Protein AF-A0A920K4Z0-F1 (afdb_monomer_lite)

Structure (mmCIF, N/CA/C/O backbone):
data_AF-A0A920K4Z0-F1
#
_entry.id   AF-A0A920K4Z0-F1
#
loop_
_atom_site.group_PDB
_atom_site.id
_atom_site.type_symbol
_atom_site.label_atom_id
_atom_site.label_alt_id
_atom_site.label_comp_id
_atom_site.label_asym_id
_atom_site.label_entity_id
_atom_site.label_seq_id
_atom_site.pdbx_PDB_ins_code
_atom_site.Cartn_x
_atom_site.Cartn_y
_atom_site.Cartn_z
_atom_site.occupancy
_atom_site.B_iso_or_equiv
_atom_site.auth_seq_id
_atom_site.auth_comp_id
_atom_site.auth_asym_id
_atom_site.auth_atom_id
_atom_site.pdbx_PDB_model_num
ATOM 1 N N . MET A 1 1 ? -6.951 -2.218 -15.141 1.00 81.75 1 MET A N 1
ATOM 2 C CA . MET A 1 1 ? -7.066 -1.348 -13.948 1.00 81.75 1 MET A CA 1
ATOM 3 C C . MET A 1 1 ? -5.898 -1.663 -13.028 1.00 81.75 1 MET A C 1
ATOM 5 O O . MET A 1 1 ? -5.692 -2.838 -12.754 1.00 81.75 1 MET A O 1
ATOM 9 N N . MET A 1 2 ? -5.101 -0.664 -12.639 1.00 89.81 2 MET A N 1
ATOM 10 C CA . MET A 1 2 ? -3.817 -0.888 -11.952 1.00 89.81 2 MET A CA 1
ATOM 11 C C . MET A 1 2 ? -3.916 -0.838 -10.416 1.00 89.81 2 MET A C 1
ATOM 13 O O . MET A 1 2 ? -3.265 -1.629 -9.743 1.00 89.81 2 MET A O 1
ATOM 17 N N . ALA A 1 3 ? -4.773 0.031 -9.874 1.00 93.94 3 ALA A N 1
ATOM 18 C CA . ALA A 1 3 ? -5.117 0.095 -8.454 1.00 93.94 3 ALA A CA 1
ATOM 19 C C . ALA A 1 3 ? -6.620 0.361 -8.302 1.00 93.94 3 ALA A C 1
ATOM 21 O O . ALA A 1 3 ? -7.213 1.059 -9.133 1.00 93.94 3 ALA A O 1
ATOM 22 N N . ARG A 1 4 ? -7.246 -0.199 -7.265 1.00 93.75 4 ARG A N 1
ATOM 23 C CA . ARG A 1 4 ? -8.675 -0.020 -6.968 1.00 93.75 4 ARG A CA 1
ATOM 24 C C . ARG A 1 4 ? -8.957 -0.104 -5.473 1.00 93.75 4 ARG A C 1
ATOM 26 O O . ARG A 1 4 ? -8.073 -0.462 -4.704 1.00 93.75 4 ARG A O 1
ATOM 33 N N . ASN A 1 5 ? -10.180 0.232 -5.076 1.00 91.69 5 ASN A N 1
ATOM 34 C CA . ASN A 1 5 ? -10.644 0.055 -3.705 1.00 91.69 5 ASN A CA 1
ATOM 35 C C . ASN A 1 5 ? -11.691 -1.062 -3.682 1.00 91.69 5 ASN A C 1
ATOM 37 O O . ASN A 1 5 ? -12.733 -0.923 -4.319 1.00 91.69 5 ASN A O 1
ATOM 41 N N . ASP A 1 6 ? -11.406 -2.137 -2.957 1.00 90.00 6 ASP A N 1
ATOM 42 C CA . ASP A 1 6 ? -12.303 -3.273 -2.759 1.00 90.00 6 ASP A CA 1
ATOM 43 C C . ASP A 1 6 ? -13.004 -3.140 -1.396 1.00 90.00 6 ASP A C 1
ATOM 45 O O . ASP A 1 6 ? -12.465 -2.549 -0.457 1.00 90.00 6 ASP A O 1
ATOM 49 N N . ALA A 1 7 ? -14.231 -3.648 -1.276 1.00 88.50 7 ALA A N 1
ATOM 50 C CA . ALA A 1 7 ? -14.911 -3.709 0.013 1.00 88.50 7 ALA A CA 1
ATOM 51 C C . ALA A 1 7 ? -14.328 -4.859 0.844 1.00 88.50 7 ALA A C 1
ATOM 53 O O . ALA A 1 7 ? -14.230 -5.985 0.364 1.00 88.50 7 ALA A O 1
ATOM 54 N N . GLY A 1 8 ? -13.973 -4.587 2.094 1.00 89.88 8 GLY A N 1
ATOM 55 C CA . GLY A 1 8 ? -13.562 -5.610 3.048 1.00 89.88 8 GLY A CA 1
ATOM 56 C C . GLY A 1 8 ? -14.014 -5.265 4.458 1.00 89.88 8 GLY A C 1
ATOM 57 O O . GLY A 1 8 ? -14.589 -4.206 4.700 1.00 89.88 8 GLY A O 1
ATOM 58 N N . PHE A 1 9 ? -13.771 -6.164 5.402 1.00 92.31 9 PHE A N 1
ATOM 59 C CA . PHE A 1 9 ? -14.259 -6.015 6.769 1.00 92.31 9 PHE A CA 1
ATOM 60 C C . PHE A 1 9 ? -13.126 -5.711 7.743 1.00 92.31 9 PHE A C 1
ATOM 62 O O . PHE A 1 9 ? -12.050 -6.305 7.674 1.00 92.31 9 PHE A O 1
ATOM 69 N N . TYR A 1 10 ? -13.386 -4.798 8.676 1.00 92.12 10 TYR A N 1
ATOM 70 C CA . TYR A 1 10 ? -12.507 -4.497 9.802 1.00 92.12 10 TYR A CA 1
ATOM 71 C C . TYR A 1 10 ? -13.231 -4.774 11.112 1.00 92.12 10 TYR A C 1
ATOM 73 O O . TYR A 1 10 ? -14.426 -4.513 11.253 1.00 92.12 10 TYR A O 1
ATOM 81 N N . LEU A 1 11 ? -12.473 -5.261 12.090 1.00 93.62 11 LEU A N 1
ATOM 82 C CA . LEU A 1 11 ? -12.890 -5.306 13.480 1.00 93.62 11 LEU A CA 1
ATOM 83 C C . LEU A 1 11 ? -12.669 -3.927 14.094 1.00 93.62 11 LEU A C 1
ATOM 85 O O . LEU A 1 11 ? -11.532 -3.447 14.169 1.00 93.62 11 LEU A O 1
ATOM 89 N N . GLU A 1 12 ? -13.741 -3.313 14.569 1.00 92.38 12 GLU A N 1
ATOM 90 C CA . GLU A 1 12 ? -13.726 -2.006 15.207 1.00 92.38 12 GLU A CA 1
ATOM 91 C C . GLU A 1 12 ? -14.120 -2.091 16.675 1.00 92.38 12 GLU A C 1
ATOM 93 O O . GLU A 1 12 ? -14.948 -2.908 17.081 1.00 92.38 12 GLU A O 1
ATOM 98 N N . LEU A 1 13 ? -13.520 -1.210 17.474 1.00 91.69 13 LEU A N 1
ATOM 99 C CA . LEU A 1 13 ? -13.894 -1.007 18.865 1.00 91.69 13 LEU A CA 1
ATOM 100 C C . LEU A 1 13 ? -14.344 0.430 19.070 1.00 91.69 13 LEU A C 1
ATOM 102 O O . LEU A 1 13 ? -13.631 1.360 18.695 1.00 91.69 13 LEU A O 1
ATOM 106 N N . GLN A 1 14 ? -15.475 0.605 19.740 1.00 89.75 14 GLN A N 1
ATOM 107 C CA . GLN A 1 14 ? -15.962 1.888 20.220 1.00 89.75 14 GLN A CA 1
ATOM 108 C C . GLN A 1 14 ? -15.534 2.069 21.685 1.00 89.75 14 GLN A C 1
ATOM 110 O O . GLN A 1 14 ? -16.137 1.465 22.580 1.00 89.75 14 GLN A O 1
ATOM 115 N N . PRO A 1 15 ? -14.506 2.894 21.975 1.00 85.31 15 PRO A N 1
ATOM 116 C CA . PRO A 1 15 ? -13.923 2.964 23.313 1.00 85.31 15 PRO A CA 1
ATOM 117 C C . PRO A 1 15 ? -14.897 3.372 24.422 1.00 85.31 15 PRO A C 1
ATOM 119 O O . PRO A 1 15 ? -14.699 2.992 25.570 1.00 85.31 15 PRO A O 1
ATOM 122 N N . SER A 1 16 ? -15.939 4.134 24.086 1.00 82.38 16 SER A N 1
ATOM 123 C CA . SER A 1 16 ? -16.956 4.602 25.032 1.00 82.38 16 SER A CA 1
ATOM 124 C C . SER A 1 16 ? -17.952 3.523 25.468 1.00 82.38 16 SER A C 1
ATOM 126 O O . SER A 1 16 ? -18.610 3.705 26.487 1.00 82.38 16 SER A O 1
ATOM 128 N N . LYS A 1 17 ? -18.079 2.415 24.722 1.00 85.69 17 LYS A N 1
ATOM 129 C CA . LYS A 1 17 ? -19.057 1.344 24.994 1.00 85.69 17 LYS A CA 1
ATOM 130 C C . LYS A 1 17 ? -18.443 0.054 25.543 1.00 85.69 17 LYS A C 1
ATOM 132 O O . LYS A 1 17 ? -19.179 -0.810 26.004 1.00 85.69 17 LYS A O 1
ATOM 137 N N . ILE A 1 18 ? -17.122 -0.102 25.478 1.00 88.44 18 ILE A N 1
ATOM 138 C CA . ILE A 1 18 ? -16.451 -1.334 25.907 1.00 88.44 18 ILE A CA 1
ATOM 139 C C . ILE A 1 18 ? -16.357 -1.440 27.438 1.00 88.44 18 ILE A C 1
ATOM 141 O O . ILE A 1 18 ? -15.843 -0.551 28.114 1.00 88.44 18 ILE A O 1
ATOM 145 N N . GLU A 1 19 ? -16.752 -2.589 27.988 1.00 83.62 19 GLU A N 1
ATOM 146 C CA . GLU A 1 19 ? -16.632 -2.929 29.417 1.00 83.62 19 GLU A CA 1
ATOM 147 C C . GLU A 1 19 ? -15.199 -3.359 29.795 1.00 83.62 19 GLU A C 1
ATOM 149 O O . GLU A 1 19 ? -14.935 -4.475 30.256 1.00 83.62 19 GLU A O 1
ATOM 154 N N . GLY A 1 20 ? -14.239 -2.464 29.558 1.00 88.38 20 GLY A N 1
ATOM 155 C CA . GLY A 1 20 ? -12.829 -2.660 29.882 1.00 88.38 20 GLY A CA 1
ATOM 156 C C . GLY A 1 20 ? -12.003 -3.244 28.734 1.00 88.38 20 GLY A C 1
ATOM 157 O O . GLY A 1 20 ? -12.098 -4.418 28.378 1.00 88.38 20 GLY A O 1
ATOM 158 N N . PHE A 1 21 ? -11.082 -2.428 28.217 1.00 90.00 21 PHE A N 1
ATOM 159 C CA . PHE A 1 21 ? -10.267 -2.740 27.038 1.00 90.00 21 PHE A CA 1
ATOM 160 C C . PHE A 1 21 ? -9.528 -4.084 27.114 1.00 90.00 21 PHE A C 1
ATOM 162 O O . PHE A 1 21 ? -9.592 -4.879 26.182 1.00 90.00 21 PHE A O 1
ATOM 169 N N . GLN A 1 22 ? -8.850 -4.377 28.227 1.00 91.69 22 GLN A N 1
ATOM 170 C CA . GLN A 1 22 ? -8.057 -5.609 28.345 1.00 91.69 22 GLN A CA 1
ATOM 171 C C . GLN A 1 22 ? -8.925 -6.872 28.352 1.00 91.69 22 GLN A C 1
ATOM 173 O O . GLN A 1 22 ? -8.550 -7.881 27.755 1.00 91.69 22 GLN A O 1
ATOM 178 N N . LYS A 1 23 ? -10.101 -6.808 28.988 1.00 92.38 23 LYS A N 1
ATOM 179 C CA . LYS A 1 23 ? -11.059 -7.916 29.034 1.00 92.38 23 LYS A CA 1
ATOM 180 C C . LYS A 1 23 ? -11.612 -8.196 27.637 1.00 92.38 23 LYS A C 1
ATOM 182 O O . LYS A 1 23 ? -11.618 -9.350 27.212 1.00 92.38 23 LYS A O 1
ATOM 187 N N . THR A 1 24 ? -11.991 -7.148 26.905 1.00 93.06 24 THR A N 1
ATOM 188 C CA . THR A 1 24 ? -12.466 -7.257 25.519 1.00 93.06 24 THR A CA 1
ATOM 189 C C . THR A 1 24 ? -11.395 -7.843 24.601 1.00 93.06 24 THR A C 1
ATOM 191 O O . THR A 1 24 ? -11.667 -8.808 23.894 1.00 93.06 24 THR A O 1
ATOM 194 N N . ILE A 1 25 ? -10.153 -7.347 24.661 1.00 93.94 25 ILE A N 1
ATOM 195 C CA . ILE A 1 25 ? -9.047 -7.880 23.847 1.00 93.94 25 ILE A CA 1
ATOM 196 C C . ILE A 1 25 ? -8.762 -9.352 24.165 1.00 93.94 25 ILE A C 1
ATOM 198 O O . ILE A 1 25 ? -8.516 -10.127 23.242 1.00 93.94 25 ILE A O 1
ATOM 202 N N . LYS A 1 26 ? -8.811 -9.760 25.441 1.00 93.25 26 LYS A N 1
ATOM 203 C CA . LYS A 1 26 ? -8.623 -11.167 25.826 1.00 93.25 26 LYS A CA 1
ATOM 204 C C . LYS A 1 26 ? -9.678 -12.063 25.173 1.00 93.25 26 LYS A C 1
ATOM 206 O O . LYS A 1 26 ? -9.304 -13.035 24.532 1.00 93.25 26 LYS A O 1
ATOM 211 N N . LYS A 1 27 ? -10.958 -11.687 25.264 1.00 92.44 27 LYS A N 1
ATOM 212 C CA 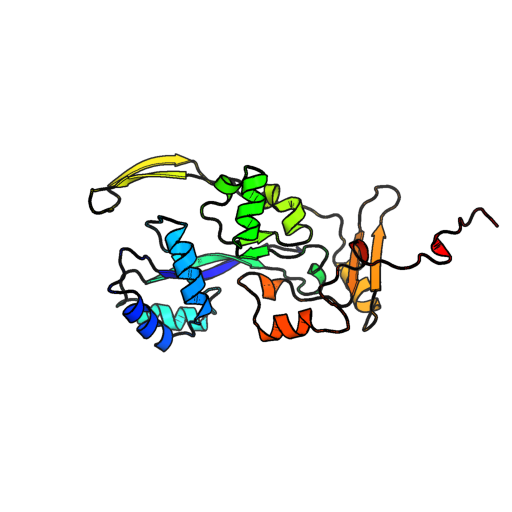. LYS A 1 27 ? -12.056 -12.435 24.631 1.00 92.44 27 LYS A CA 1
ATOM 213 C C . LYS A 1 27 ? -11.921 -12.486 23.108 1.00 92.44 27 LYS A C 1
ATOM 215 O O . LYS A 1 27 ? -12.155 -13.524 22.507 1.00 92.44 27 LYS A O 1
ATOM 220 N N . LEU A 1 28 ? -11.513 -11.389 22.470 1.00 93.50 28 LEU A N 1
ATOM 221 C CA . LEU A 1 28 ? -11.352 -11.355 21.013 1.00 93.50 28 LEU A CA 1
ATOM 222 C C . LEU A 1 28 ? -10.194 -12.233 20.520 1.00 93.50 28 LEU A C 1
ATOM 224 O O . LEU A 1 28 ? -10.313 -12.857 19.468 1.00 93.50 28 LEU A O 1
ATOM 228 N N . ARG A 1 29 ? -9.115 -12.345 21.307 1.00 94.56 29 ARG A N 1
ATOM 229 C CA . ARG A 1 29 ? -7.989 -13.250 21.022 1.00 94.56 29 ARG A CA 1
ATOM 230 C C . ARG A 1 29 ? -8.359 -14.734 21.040 1.00 94.56 29 ARG A C 1
ATOM 232 O O . ARG A 1 29 ? -7.636 -15.534 20.462 1.00 94.56 29 ARG A O 1
ATOM 239 N N . GLU A 1 30 ? -9.465 -15.105 21.681 1.00 92.25 30 GLU A N 1
ATOM 240 C CA . GLU A 1 30 ? -9.993 -16.478 21.658 1.00 92.25 30 GLU A CA 1
ATOM 241 C C . GLU A 1 30 ? -10.726 -16.804 20.343 1.00 92.25 30 GLU A C 1
ATOM 243 O O . GLU A 1 30 ? -11.115 -17.951 20.116 1.00 92.25 30 GLU A O 1
ATOM 248 N N . VAL A 1 31 ? -10.974 -15.798 19.494 1.00 90.94 31 VAL A N 1
ATOM 249 C CA . VAL A 1 31 ? -11.739 -15.924 18.242 1.00 90.94 31 VAL A CA 1
ATOM 250 C C . VAL A 1 31 ? -10.838 -15.773 17.025 1.00 90.94 31 VAL A C 1
ATOM 252 O O . VAL A 1 31 ? -10.901 -16.581 16.097 1.00 90.94 31 VAL A O 1
ATOM 255 N N . ILE A 1 32 ? -10.019 -14.724 17.038 1.00 92.94 32 ILE A N 1
ATOM 256 C CA . ILE A 1 32 ? -9.111 -14.363 15.956 1.00 92.94 32 ILE A CA 1
ATOM 257 C C . ILE A 1 32 ? -7.753 -13.976 16.530 1.00 92.94 32 ILE A C 1
ATOM 259 O O . ILE A 1 32 ? -7.635 -13.582 17.693 1.00 92.94 32 ILE A O 1
ATOM 263 N N . GLU A 1 33 ? -6.719 -14.033 15.703 1.00 91.06 33 GLU A N 1
ATOM 264 C CA . GLU A 1 33 ? -5.419 -13.526 16.108 1.00 91.06 33 GLU A CA 1
ATOM 265 C C . GLU A 1 33 ? -5.485 -12.003 16.297 1.00 91.06 33 GLU A C 1
ATOM 267 O O . GLU A 1 33 ? -6.007 -11.278 15.458 1.00 91.06 33 GLU A O 1
ATOM 272 N N . ILE A 1 34 ? -4.966 -11.493 17.414 1.00 92.12 34 ILE A N 1
ATOM 273 C CA . ILE A 1 34 ? -4.789 -10.050 17.625 1.00 92.12 34 ILE A CA 1
ATOM 274 C C . ILE A 1 34 ? -3.399 -9.838 18.191 1.00 92.12 34 ILE A C 1
ATOM 276 O O . ILE A 1 34 ? -3.123 -10.126 19.368 1.00 92.12 34 ILE A O 1
ATOM 280 N N . THR A 1 35 ? -2.524 -9.298 17.354 1.00 89.94 35 THR A N 1
ATOM 281 C CA . THR A 1 35 ? -1.115 -9.130 17.680 1.00 89.94 35 THR A CA 1
ATOM 282 C C . THR A 1 35 ? -0.920 -8.013 18.708 1.00 89.94 35 THR A C 1
ATOM 284 O O . THR A 1 35 ? -1.796 -7.183 18.979 1.00 89.94 35 THR A O 1
ATOM 287 N N . LYS A 1 36 ? 0.268 -7.954 19.320 1.00 89.12 36 LYS A N 1
ATOM 288 C CA . LYS A 1 36 ? 0.645 -6.804 20.163 1.00 89.12 36 LYS A CA 1
ATOM 289 C C . LYS A 1 36 ? 0.714 -5.510 19.341 1.00 89.12 36 LYS A C 1
ATOM 291 O O . LYS A 1 36 ? 0.466 -4.438 19.891 1.00 89.12 36 LYS A O 1
ATOM 296 N N . ASN A 1 37 ? 1.044 -5.610 18.052 1.00 84.62 37 ASN A N 1
ATOM 297 C CA . ASN A 1 37 ? 1.144 -4.470 17.150 1.00 84.62 37 ASN A CA 1
ATOM 298 C C . ASN A 1 37 ? -0.235 -3.850 16.881 1.00 84.62 37 ASN A C 1
ATOM 300 O O . ASN A 1 37 ? -0.379 -2.636 16.997 1.00 84.62 37 ASN A O 1
ATOM 304 N N . ASP A 1 38 ? -1.260 -4.673 16.648 1.00 88.06 38 ASP A N 1
ATOM 305 C CA . ASP A 1 38 ? -2.648 -4.220 16.450 1.00 88.06 38 ASP A CA 1
ATOM 306 C C . ASP A 1 38 ? -3.132 -3.373 17.634 1.00 88.06 38 ASP A C 1
ATOM 308 O O . ASP A 1 38 ? -3.598 -2.245 17.476 1.00 88.06 38 ASP A O 1
ATOM 312 N N . VAL A 1 39 ? -2.898 -3.866 18.855 1.00 91.31 39 VAL A N 1
ATOM 313 C CA . VAL A 1 39 ? -3.250 -3.161 20.097 1.00 91.31 39 VAL A CA 1
ATOM 314 C C . VAL A 1 39 ? -2.483 -1.843 20.250 1.00 91.31 39 VAL A C 1
ATOM 316 O O . VAL A 1 39 ? -3.061 -0.838 20.672 1.00 91.31 39 VAL A O 1
ATOM 319 N N . ARG A 1 40 ? -1.181 -1.824 19.931 1.00 87.88 40 ARG A N 1
ATOM 320 C CA . ARG A 1 40 ? -0.365 -0.597 19.980 1.00 87.88 40 ARG A CA 1
ATOM 321 C C . ARG A 1 40 ? -0.883 0.445 18.985 1.00 87.88 40 ARG A C 1
ATOM 323 O O . ARG A 1 40 ? -1.077 1.596 19.375 1.00 87.88 40 ARG A O 1
ATOM 330 N N . LYS A 1 41 ? -1.158 0.034 17.743 1.00 81.25 41 LYS A N 1
ATOM 331 C CA . LYS A 1 41 ? -1.702 0.890 16.677 1.00 81.25 41 LYS A CA 1
ATOM 332 C C . LYS A 1 41 ? -3.065 1.469 17.067 1.00 81.25 41 LYS A C 1
ATOM 334 O O . LYS A 1 41 ? -3.256 2.679 16.967 1.00 81.25 41 LYS A O 1
ATOM 339 N N . PHE A 1 42 ? -3.970 0.639 17.587 1.00 87.94 42 PHE A N 1
ATOM 340 C CA . PHE A 1 42 ? -5.283 1.076 18.066 1.00 87.94 42 PHE A CA 1
ATOM 341 C C . PHE A 1 42 ? -5.176 2.150 19.155 1.00 87.94 42 PHE A C 1
ATOM 343 O O . PHE A 1 42 ? -5.804 3.200 19.056 1.00 87.94 42 PHE A O 1
ATOM 350 N N . LYS A 1 43 ? -4.330 1.933 20.173 1.00 87.12 43 LYS A N 1
ATOM 351 C CA . LYS A 1 43 ? -4.137 2.909 21.258 1.00 87.12 43 LYS A CA 1
ATOM 352 C C . LYS A 1 43 ? -3.575 4.243 20.769 1.00 87.12 43 LYS A C 1
ATOM 354 O O . LYS A 1 43 ? -3.895 5.274 21.355 1.00 87.12 43 LYS A O 1
ATOM 359 N N . ARG A 1 44 ? -2.732 4.238 19.732 1.00 82.25 44 ARG A N 1
ATOM 360 C CA . ARG A 1 44 ? -2.235 5.473 19.110 1.00 82.25 44 ARG A CA 1
ATOM 361 C C . ARG A 1 44 ? -3.377 6.225 18.425 1.00 82.25 44 ARG A C 1
ATOM 363 O O . ARG A 1 44 ? -3.613 7.380 18.761 1.00 82.25 44 ARG A O 1
ATOM 370 N N . LEU A 1 45 ? -4.145 5.537 17.577 1.00 78.81 45 LEU A N 1
ATOM 371 C CA . LEU A 1 45 ? -5.319 6.109 16.904 1.00 78.81 45 LEU A CA 1
ATOM 372 C C . LEU A 1 45 ? -6.341 6.670 17.901 1.00 78.81 45 LEU A C 1
ATOM 374 O O . LEU A 1 45 ? -6.860 7.762 17.700 1.00 78.81 45 LEU A O 1
ATOM 378 N N . GLN A 1 46 ? -6.576 5.969 19.010 1.00 82.38 46 GLN A N 1
ATOM 379 C CA . GLN A 1 46 ? -7.480 6.409 20.074 1.00 82.38 46 GLN A CA 1
ATOM 380 C C . GLN A 1 46 ? -7.058 7.736 20.726 1.00 82.38 46 GLN A C 1
ATOM 382 O O . GLN A 1 46 ? -7.912 8.498 21.172 1.00 82.38 46 GLN A O 1
ATOM 387 N N . LYS A 1 47 ? -5.754 8.028 20.808 1.00 79.00 47 LYS A N 1
ATOM 388 C CA . LYS A 1 47 ? -5.258 9.306 21.346 1.00 79.00 47 LYS A CA 1
ATOM 389 C C . LYS A 1 47 ? -5.410 10.450 20.345 1.00 79.00 47 LYS A C 1
ATOM 391 O O . LYS A 1 47 ? -5.652 11.583 20.753 1.00 79.00 47 LYS A O 1
ATOM 396 N N . GLU A 1 48 ? -5.234 10.158 19.060 1.00 70.12 48 GLU A N 1
ATOM 397 C CA . GLU A 1 48 ? -5.252 11.148 17.977 1.00 70.12 48 GLU A CA 1
ATOM 398 C C . GLU A 1 48 ? -6.673 11.539 17.572 1.00 70.12 48 GLU A C 1
ATOM 400 O O . GLU A 1 48 ? -6.954 12.709 17.305 1.00 70.12 48 GLU A O 1
ATOM 405 N N . VAL A 1 49 ? -7.578 10.562 17.546 1.00 66.81 49 VAL A N 1
ATOM 406 C CA . VAL A 1 49 ? -8.967 10.759 17.156 1.00 66.81 49 VAL A CA 1
ATOM 407 C C . VAL A 1 49 ? -9.828 10.704 18.410 1.00 66.81 49 VAL A C 1
ATOM 409 O O . VAL A 1 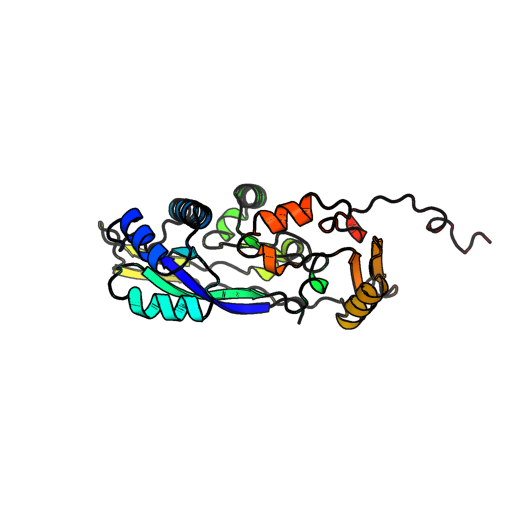49 ? -10.083 9.635 18.963 1.00 66.81 49 VAL A O 1
ATOM 412 N N . ARG A 1 50 ? -10.344 11.863 18.836 1.00 63.53 50 ARG A N 1
ATOM 413 C CA . ARG A 1 50 ? -11.478 11.933 19.773 1.00 63.53 50 ARG A CA 1
ATOM 414 C C . ARG A 1 50 ? -12.759 11.540 19.028 1.00 63.53 50 ARG A C 1
ATOM 416 O O . ARG A 1 50 ? -13.638 12.369 18.826 1.00 63.53 50 ARG A O 1
ATOM 423 N N . SER A 1 51 ? -12.798 10.305 18.528 1.00 60.94 51 SER A N 1
ATOM 424 C CA . SER A 1 51 ? -13.946 9.773 17.803 1.00 60.94 51 SER A CA 1
ATOM 425 C C . SER A 1 51 ? -14.955 9.212 18.786 1.00 60.94 51 SER A C 1
ATOM 427 O O . SER A 1 51 ? -14.591 8.448 19.683 1.00 60.94 51 SER A O 1
ATOM 429 N N . TYR A 1 52 ? -16.223 9.551 18.579 1.00 61.41 52 TYR A N 1
ATOM 430 C CA . TYR A 1 52 ? -17.329 8.808 19.172 1.00 61.41 52 TYR A CA 1
ATOM 431 C C . TYR A 1 52 ? -17.620 7.521 18.394 1.00 61.41 52 TYR A C 1
ATOM 433 O O . TYR A 1 52 ? -18.237 6.621 18.956 1.00 61.41 52 TYR A O 1
ATOM 441 N N . ASP A 1 53 ? -17.145 7.409 17.152 1.00 66.25 53 ASP A N 1
ATOM 442 C CA . ASP A 1 53 ? -17.314 6.228 16.307 1.00 66.25 53 ASP A CA 1
ATOM 443 C C . ASP A 1 53 ? -16.274 5.137 16.582 1.00 66.25 53 ASP A C 1
ATOM 445 O O . ASP A 1 53 ? -15.236 5.365 17.211 1.00 66.25 53 ASP A O 1
ATOM 449 N N . GLY A 1 54 ? -16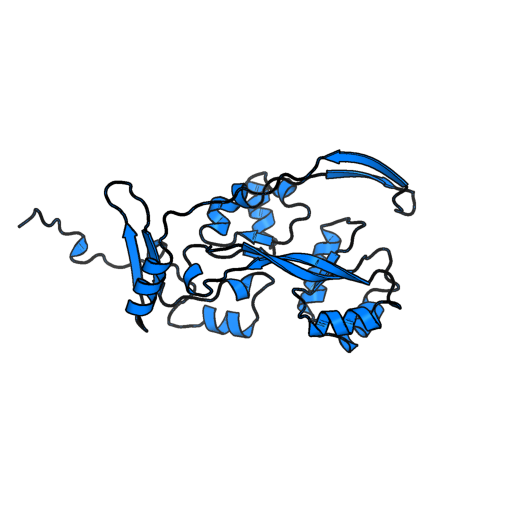.572 3.933 16.087 1.00 80.06 54 GLY A N 1
ATOM 450 C CA . GLY A 1 54 ? -15.667 2.790 16.113 1.00 80.06 54 GLY A CA 1
ATOM 451 C C . GLY A 1 54 ? -14.304 3.117 15.499 1.00 80.06 54 GLY A C 1
ATOM 452 O O . GLY A 1 54 ? -14.190 3.761 14.453 1.00 80.06 54 GLY A O 1
ATOM 453 N N . LEU A 1 55 ? -13.245 2.689 16.183 1.00 86.56 55 LEU A N 1
ATOM 454 C CA . LEU A 1 55 ? -11.876 2.770 15.692 1.00 86.56 55 LEU A CA 1
ATOM 455 C C . LEU A 1 55 ? -11.425 1.384 15.224 1.00 86.56 55 LEU A C 1
ATOM 457 O O . LEU A 1 55 ? -11.649 0.403 15.940 1.00 86.56 55 LEU A O 1
ATOM 461 N N . PRO A 1 56 ? -10.748 1.275 14.066 1.00 89.00 56 PRO A N 1
ATOM 462 C CA . PRO A 1 56 ? -10.280 -0.008 13.565 1.00 89.00 56 PRO A CA 1
ATOM 463 C C . PRO A 1 56 ? -9.195 -0.578 14.481 1.00 89.00 56 PRO A C 1
ATOM 465 O O . PRO A 1 56 ? -8.130 0.017 14.665 1.00 89.00 56 PRO A O 1
ATOM 468 N N . LEU A 1 57 ? -9.469 -1.756 15.036 1.00 90.50 57 LEU A N 1
ATOM 469 C CA . LEU A 1 57 ? -8.515 -2.554 15.797 1.00 90.50 57 LEU A CA 1
ATOM 470 C C . LEU A 1 57 ? -7.674 -3.425 14.862 1.00 90.50 57 LEU A C 1
ATOM 472 O O . LEU A 1 57 ? -6.451 -3.448 14.991 1.00 90.50 57 LEU A O 1
ATOM 476 N N . ARG A 1 58 ? -8.326 -4.128 13.928 1.00 89.44 58 ARG A N 1
ATOM 477 C CA . ARG A 1 58 ? -7.692 -5.085 13.010 1.00 89.44 58 ARG A CA 1
ATOM 478 C C . ARG A 1 58 ? -8.462 -5.174 11.692 1.00 89.44 58 ARG A C 1
ATOM 480 O O . ARG A 1 58 ? -9.686 -5.087 11.690 1.00 89.44 58 ARG A O 1
ATOM 487 N N . GLY A 1 59 ? -7.740 -5.379 10.599 1.00 86.06 59 GLY A N 1
ATOM 488 C CA . GLY A 1 59 ? -8.275 -5.724 9.286 1.00 86.06 59 GLY A CA 1
ATOM 489 C C . GLY A 1 59 ? -7.211 -5.556 8.189 1.00 86.06 59 GLY A C 1
ATOM 490 O O . GLY A 1 59 ? -6.144 -5.015 8.507 1.00 86.06 59 GLY A O 1
ATOM 491 N N . PRO A 1 60 ? -7.489 -5.998 6.947 1.00 88.81 60 PRO A N 1
ATOM 492 C CA . PRO A 1 60 ? -8.670 -6.759 6.516 1.00 88.81 60 PRO A CA 1
ATOM 493 C C . PRO A 1 60 ? -8.869 -8.071 7.273 1.00 88.81 60 PRO A C 1
ATOM 495 O O . PRO A 1 60 ? -7.906 -8.743 7.630 1.00 88.81 60 PRO A O 1
ATOM 498 N N . LEU A 1 61 ? -10.127 -8.426 7.514 1.00 91.62 61 LEU A N 1
ATOM 499 C CA . LEU A 1 61 ? -10.522 -9.739 8.013 1.00 91.62 61 LEU A CA 1
ATOM 500 C C . LEU A 1 61 ? -10.858 -10.660 6.839 1.00 91.62 61 LEU A C 1
ATOM 502 O O . LEU A 1 61 ? -11.523 -10.240 5.892 1.00 91.62 61 LEU A O 1
ATOM 506 N N . SER A 1 62 ? -10.450 -11.921 6.938 1.00 92.19 62 SER A N 1
ATOM 507 C CA . SER A 1 62 ? -10.925 -12.985 6.049 1.00 92.19 62 SER A CA 1
ATOM 508 C C . SER A 1 62 ? -12.395 -13.324 6.313 1.00 92.19 62 SER A C 1
ATOM 510 O O . SER A 1 62 ? -12.884 -13.162 7.434 1.00 92.19 62 SER A O 1
ATOM 512 N N . ASP A 1 63 ? -13.090 -13.886 5.322 1.00 91.56 63 ASP A N 1
ATOM 513 C CA . ASP A 1 63 ? -14.493 -14.309 5.469 1.00 91.56 63 ASP A CA 1
ATOM 514 C C . ASP A 1 63 ? -14.687 -15.292 6.636 1.00 91.56 63 ASP A C 1
ATOM 516 O O . ASP A 1 63 ? -15.678 -15.234 7.366 1.00 91.56 63 ASP A O 1
ATOM 520 N N . ILE A 1 64 ? -13.691 -16.153 6.877 1.00 93.69 64 ILE A N 1
ATOM 521 C CA . ILE A 1 64 ? -13.670 -17.093 8.004 1.00 93.69 64 ILE A CA 1
ATOM 522 C C . ILE A 1 64 ? -13.579 -16.342 9.341 1.00 93.69 64 ILE A C 1
ATOM 524 O O . ILE A 1 64 ? -14.282 -16.688 10.292 1.00 93.69 64 ILE A O 1
ATOM 528 N N . GLU A 1 65 ? -12.718 -15.327 9.447 1.00 94.25 65 GLU A N 1
ATOM 529 C CA . GLU A 1 65 ? -12.620 -14.491 10.651 1.00 94.25 65 GLU A CA 1
ATOM 530 C C . GLU A 1 65 ? -13.909 -13.695 10.884 1.00 94.25 65 GLU A C 1
ATOM 532 O O . GLU A 1 65 ? -14.378 -13.629 12.022 1.00 94.25 65 GLU A O 1
ATOM 537 N N . VAL A 1 66 ? -14.514 -13.147 9.825 1.00 93.69 66 VAL A N 1
ATOM 538 C CA . VAL A 1 66 ? -15.804 -12.442 9.893 1.00 93.69 66 VAL A CA 1
ATOM 539 C C . VAL A 1 66 ? -16.890 -13.371 10.429 1.00 93.69 66 VAL A C 1
ATOM 541 O O . VAL A 1 66 ? -17.544 -13.032 11.416 1.00 93.69 66 VAL A O 1
ATOM 544 N N . ALA A 1 67 ? -17.035 -14.570 9.858 1.00 92.25 67 ALA A N 1
ATOM 545 C CA . ALA A 1 67 ? -18.015 -15.555 10.310 1.00 92.25 67 ALA A CA 1
ATOM 546 C C . ALA A 1 67 ? -17.825 -15.922 11.795 1.00 92.25 67 ALA A C 1
ATOM 548 O O . ALA A 1 67 ? -18.785 -15.944 12.571 1.00 92.25 67 ALA A O 1
ATOM 549 N N . LYS A 1 68 ? -16.576 -16.140 12.231 1.00 92.50 68 LYS A N 1
ATOM 550 C CA . LYS A 1 68 ? -16.256 -16.424 13.641 1.00 92.50 68 LYS A CA 1
ATOM 551 C C . LYS A 1 68 ? -16.591 -15.256 14.568 1.00 92.50 68 LYS A C 1
ATOM 553 O O . LYS A 1 68 ? -17.085 -15.482 15.671 1.00 92.50 68 LYS A O 1
ATOM 558 N N . LEU A 1 69 ? -16.327 -14.020 14.150 1.00 92.69 69 LEU A N 1
ATOM 559 C CA . LEU A 1 69 ? -16.604 -12.833 14.957 1.00 92.69 69 LEU A CA 1
ATOM 560 C C . LEU A 1 69 ? -18.101 -12.579 15.100 1.00 92.69 69 LEU A C 1
ATOM 562 O O . LEU A 1 69 ? -18.566 -12.415 16.224 1.00 92.69 69 LEU A O 1
ATOM 566 N N . VAL A 1 70 ? -18.860 -12.592 14.003 1.00 89.75 70 VAL A N 1
ATOM 567 C CA . VAL A 1 70 ? -20.294 -12.246 14.009 1.00 89.75 70 VAL A CA 1
ATOM 568 C C . VAL A 1 70 ? -21.088 -13.113 14.995 1.00 89.75 70 VAL A C 1
ATOM 570 O O . VAL A 1 70 ? -21.980 -12.607 15.672 1.00 89.75 70 VAL A O 1
ATOM 573 N N . THR A 1 71 ? -20.711 -14.383 15.169 1.00 87.19 71 THR A N 1
ATOM 574 C CA . THR A 1 71 ? -21.353 -15.287 16.143 1.00 87.19 71 THR A CA 1
ATOM 575 C C . THR A 1 71 ? -21.020 -14.976 17.609 1.00 87.19 71 THR A C 1
ATOM 577 O O . THR A 1 71 ? -21.812 -15.290 18.493 1.00 87.19 71 THR A O 1
ATOM 580 N N . ARG A 1 72 ? -19.864 -14.360 17.899 1.00 85.81 72 ARG A N 1
ATOM 581 C CA . ARG A 1 72 ? -19.363 -14.141 19.272 1.00 85.81 72 ARG A CA 1
ATOM 582 C C . ARG A 1 72 ? -19.461 -12.695 19.762 1.00 85.81 72 ARG A C 1
ATOM 584 O O . ARG A 1 72 ? -19.452 -12.473 20.973 1.00 85.81 72 ARG A O 1
ATOM 591 N N . ILE A 1 73 ? -19.558 -11.711 18.865 1.00 83.94 73 ILE A N 1
ATOM 592 C CA . ILE A 1 73 ? -19.574 -10.286 19.241 1.00 83.94 73 ILE A CA 1
ATOM 593 C C . ILE A 1 73 ? -20.893 -9.810 19.863 1.00 83.94 73 ILE A C 1
ATOM 595 O O . ILE A 1 73 ? -20.886 -8.762 20.497 1.00 83.94 73 ILE A O 1
ATOM 599 N N . GLN A 1 74 ? -21.997 -10.568 19.768 1.00 80.62 74 GLN A N 1
ATOM 600 C CA . GLN A 1 74 ? -23.296 -10.163 20.344 1.00 80.62 74 GLN A CA 1
ATOM 601 C C . GLN A 1 74 ? -23.216 -9.819 21.843 1.00 80.62 74 GLN A C 1
ATOM 603 O O . GLN A 1 74 ? -23.898 -8.913 22.309 1.00 80.62 74 GLN A O 1
ATOM 608 N N . ASN A 1 75 ? -22.324 -10.487 22.583 1.00 83.25 75 ASN A N 1
ATOM 609 C CA . ASN A 1 75 ? -22.121 -10.280 24.021 1.00 83.25 75 ASN A CA 1
ATOM 610 C C . ASN A 1 75 ? -20.947 -9.334 24.344 1.00 83.25 75 ASN A C 1
ATOM 612 O O . ASN A 1 75 ? -20.453 -9.315 25.476 1.00 83.25 75 ASN A O 1
ATOM 616 N N . LEU A 1 76 ? -20.434 -8.605 23.351 1.00 88.56 76 LEU A N 1
ATOM 617 C CA . LEU A 1 76 ? -19.307 -7.686 23.487 1.00 88.56 76 LEU A CA 1
ATOM 618 C C . LEU A 1 76 ? -19.749 -6.263 23.115 1.00 88.56 76 LEU A C 1
ATOM 620 O O . LEU A 1 76 ? -19.614 -5.860 21.958 1.00 88.56 76 LEU A O 1
ATOM 624 N N . PRO A 1 77 ? -20.258 -5.473 24.079 1.00 89.00 77 PRO A N 1
ATOM 625 C CA . PRO A 1 77 ? -20.692 -4.112 23.798 1.00 89.00 77 PRO A CA 1
ATOM 626 C C . PRO A 1 77 ? -19.531 -3.267 23.258 1.00 89.00 77 PRO A C 1
ATOM 628 O O . PRO A 1 77 ? -18.411 -3.306 23.772 1.00 89.00 77 PRO A O 1
ATOM 631 N N . GLY A 1 78 ? -19.804 -2.512 22.191 1.00 88.56 78 GLY A N 1
ATOM 632 C CA . GLY A 1 78 ? -18.816 -1.663 21.524 1.00 88.56 78 GLY A CA 1
ATOM 633 C C . GLY A 1 78 ? -17.841 -2.398 20.602 1.00 88.56 78 GLY A C 1
ATOM 634 O O . GLY A 1 78 ? -16.860 -1.782 20.194 1.00 88.56 78 GLY A O 1
ATOM 635 N N . VAL A 1 79 ? -18.070 -3.674 20.284 1.00 93.31 79 VAL A N 1
ATOM 636 C CA . VAL A 1 79 ? -17.294 -4.427 19.289 1.00 93.31 79 VAL A CA 1
ATOM 637 C C . VAL A 1 79 ? -18.142 -4.658 18.050 1.00 93.31 79 VAL A C 1
ATOM 639 O O . VAL A 1 79 ? -19.209 -5.259 18.134 1.00 93.31 79 VAL A O 1
ATOM 642 N N . GLU A 1 80 ? -17.655 -4.224 16.893 1.00 92.12 80 GLU A N 1
ATOM 643 C CA . GLU A 1 80 ? -18.401 -4.321 15.640 1.00 92.12 80 GLU A CA 1
ATOM 644 C C . GLU A 1 80 ? -17.494 -4.771 14.495 1.00 92.12 80 GLU A C 1
ATOM 646 O O . GLU A 1 80 ? -16.312 -4.431 14.444 1.00 92.12 80 GLU A O 1
ATOM 651 N N . VAL A 1 81 ? -18.055 -5.529 13.554 1.00 92.75 81 VAL A N 1
ATOM 652 C CA . VAL A 1 81 ? -17.417 -5.791 12.260 1.00 92.75 81 VAL A CA 1
ATOM 653 C C . VAL A 1 81 ? -18.023 -4.820 11.260 1.00 92.75 81 VAL A C 1
ATOM 655 O O . VAL A 1 81 ? -19.228 -4.868 11.013 1.00 92.75 81 VAL A O 1
ATOM 658 N N . ARG A 1 82 ? -17.207 -3.921 10.707 1.00 90.00 82 ARG A N 1
ATOM 659 C CA . ARG A 1 82 ? -17.671 -2.881 9.784 1.00 90.00 82 ARG A CA 1
ATOM 660 C C . ARG A 1 82 ? -17.044 -3.025 8.400 1.00 90.00 82 ARG A C 1
ATOM 662 O O . ARG A 1 82 ? -15.849 -3.319 8.309 1.00 90.00 82 ARG A O 1
ATOM 669 N N . PRO A 1 83 ? -17.818 -2.794 7.324 1.00 88.94 83 PRO A N 1
ATOM 670 C CA . PRO A 1 83 ? -17.259 -2.706 5.986 1.00 88.94 83 PRO A CA 1
ATOM 671 C C . PRO A 1 83 ? -16.407 -1.436 5.853 1.00 88.94 83 PRO A C 1
ATOM 673 O O . PRO A 1 83 ? -16.803 -0.349 6.279 1.00 88.94 83 PRO A O 1
ATOM 676 N N . ARG A 1 84 ? -15.234 -1.567 5.236 1.00 87.12 84 ARG A N 1
ATOM 677 C CA . ARG A 1 84 ? -14.345 -0.473 4.838 1.00 87.12 84 ARG A CA 1
ATOM 678 C C . ARG A 1 84 ? -13.840 -0.698 3.421 1.00 87.12 84 ARG A C 1
ATOM 680 O O . ARG A 1 84 ? -13.785 -1.822 2.931 1.00 87.12 84 ARG A O 1
ATOM 687 N N . LEU A 1 85 ? -13.446 0.396 2.780 1.00 86.69 85 LEU A N 1
ATOM 688 C CA . LEU A 1 85 ? -12.726 0.350 1.515 1.00 86.69 85 LEU A CA 1
ATOM 689 C C . LEU A 1 85 ? -11.253 0.034 1.774 1.00 86.69 85 LEU A C 1
ATOM 691 O O . LEU A 1 85 ? -10.618 0.679 2.611 1.00 86.69 85 LEU A O 1
ATOM 695 N N . ILE A 1 86 ? -10.726 -0.934 1.034 1.00 88.69 86 ILE A N 1
ATOM 696 C CA . ILE A 1 86 ? -9.356 -1.433 1.131 1.00 88.69 86 ILE A CA 1
ATOM 697 C C . ILE A 1 86 ? -8.690 -1.239 -0.215 1.00 88.69 86 ILE A C 1
ATOM 699 O O . ILE A 1 86 ? -9.249 -1.598 -1.250 1.00 88.69 86 ILE A O 1
ATOM 703 N N . ARG A 1 87 ? -7.492 -0.660 -0.214 1.00 92.88 87 ARG A N 1
ATOM 704 C CA . ARG A 1 87 ? -6.723 -0.518 -1.448 1.00 92.88 87 ARG A CA 1
ATOM 705 C C . ARG A 1 87 ? -6.297 -1.895 -1.946 1.00 92.88 87 ARG A C 1
ATOM 707 O O . ARG A 1 87 ? -5.952 -2.755 -1.153 1.00 92.88 87 ARG A O 1
ATOM 714 N N . SER A 1 88 ? -6.326 -2.095 -3.251 1.00 93.69 88 SER A N 1
ATOM 715 C CA . SER A 1 88 ? -6.021 -3.365 -3.897 1.00 93.69 88 SER A CA 1
ATOM 716 C C . SER A 1 88 ? -5.228 -3.089 -5.165 1.00 93.69 88 SER A C 1
ATOM 718 O O . SER A 1 88 ? -5.590 -2.197 -5.944 1.00 93.69 88 SER A O 1
ATOM 720 N N . TYR A 1 89 ? -4.144 -3.840 -5.361 1.00 95.38 89 TYR A N 1
ATOM 721 C CA . TYR A 1 89 ? -3.285 -3.779 -6.543 1.00 95.38 89 TYR A CA 1
ATOM 722 C C . TYR A 1 89 ? -3.390 -5.102 -7.313 1.00 95.38 89 TYR A C 1
ATOM 724 O O . TYR A 1 89 ? -2.620 -6.030 -7.049 1.00 95.38 89 TYR A O 1
ATOM 732 N N . PRO A 1 90 ? -4.329 -5.225 -8.275 1.00 94.12 90 PRO A N 1
ATOM 733 C CA . PRO A 1 90 ? -4.622 -6.499 -8.937 1.00 94.12 90 PRO A CA 1
ATOM 734 C C . PRO A 1 90 ? -3.463 -7.056 -9.767 1.00 94.12 90 PRO A C 1
ATOM 736 O O . PRO A 1 90 ? -3.407 -8.253 -10.024 1.00 94.12 90 PRO A O 1
ATOM 739 N N . LEU A 1 91 ? -2.544 -6.189 -10.201 1.00 92.88 91 LEU A N 1
ATOM 740 C CA . LEU A 1 91 ? -1.353 -6.587 -10.953 1.00 92.88 91 LEU A CA 1
ATOM 741 C C . LEU A 1 91 ? -0.199 -7.045 -10.041 1.00 92.88 91 LEU A C 1
ATOM 743 O O . LEU A 1 91 ? 0.864 -7.406 -10.543 1.00 92.88 91 LEU A O 1
ATOM 747 N N . GLY A 1 92 ? -0.391 -7.024 -8.716 1.00 94.06 92 GLY A N 1
ATOM 748 C CA . GLY A 1 92 ? 0.587 -7.467 -7.725 1.00 94.06 92 GLY A CA 1
ATOM 749 C C . GLY A 1 92 ? 1.952 -6.821 -7.940 1.00 94.06 92 GLY A C 1
ATOM 750 O O . GLY A 1 92 ? 2.067 -5.601 -8.078 1.00 94.06 92 GLY A O 1
ATOM 751 N N . VAL A 1 93 ? 2.987 -7.653 -8.037 1.00 94.00 93 VAL A N 1
ATOM 752 C CA . VAL A 1 93 ? 4.380 -7.214 -8.204 1.00 94.00 93 VAL A CA 1
ATOM 753 C C . VAL A 1 93 ? 4.609 -6.298 -9.410 1.00 94.00 93 VAL A C 1
ATOM 755 O O . VAL A 1 93 ? 5.467 -5.424 -9.343 1.00 94.00 93 VAL A O 1
ATOM 758 N N . SER A 1 94 ? 3.807 -6.417 -10.474 1.00 92.19 94 SER A N 1
ATOM 759 C CA . SER A 1 94 ? 3.937 -5.574 -11.669 1.00 92.19 94 SER A CA 1
ATOM 760 C C . SER A 1 94 ? 3.533 -4.117 -11.429 1.00 92.19 94 SER A C 1
ATOM 762 O O . SER A 1 94 ? 3.773 -3.254 -12.262 1.00 92.19 94 SER A O 1
ATOM 764 N N . SER A 1 95 ? 2.903 -3.807 -10.295 1.00 87.31 95 SER A N 1
ATOM 765 C CA . SER A 1 95 ? 2.526 -2.437 -9.922 1.00 87.31 95 SER A CA 1
ATOM 766 C C . SER A 1 95 ? 3.505 -1.754 -8.958 1.00 87.31 95 SER A C 1
ATOM 768 O O . SER A 1 95 ? 3.356 -0.563 -8.685 1.00 87.31 95 SER A O 1
ATOM 770 N N . SER A 1 96 ? 4.532 -2.472 -8.494 1.00 91.75 96 SER A N 1
ATOM 771 C CA . SER A 1 96 ? 5.393 -2.113 -7.360 1.00 91.75 96 SER A CA 1
ATOM 772 C C . SER A 1 96 ? 5.969 -0.697 -7.403 1.00 91.75 96 SER A C 1
ATOM 774 O O . SER A 1 96 ? 5.633 0.139 -6.573 1.00 91.75 96 SER A O 1
ATOM 776 N N . HIS A 1 97 ? 6.868 -0.408 -8.343 1.00 94.31 97 HIS A N 1
ATOM 777 C CA . HIS A 1 97 ? 7.655 0.829 -8.345 1.00 94.31 97 HIS A CA 1
ATOM 778 C C . HIS A 1 97 ? 6.991 1.949 -9.136 1.00 94.31 97 HIS A C 1
ATOM 780 O O . HIS A 1 97 ? 7.305 3.112 -8.893 1.00 94.31 97 HIS A O 1
ATOM 786 N N . VAL A 1 98 ? 6.092 1.598 -10.061 1.00 93.44 98 VAL A N 1
ATOM 787 C CA . VAL A 1 98 ? 5.304 2.562 -10.841 1.00 93.44 98 VAL A CA 1
ATOM 788 C C . VAL A 1 98 ? 4.229 3.172 -9.971 1.00 93.44 98 VAL A C 1
ATOM 790 O O . VAL A 1 98 ? 4.236 4.376 -9.726 1.00 93.44 98 VAL A O 1
ATOM 793 N N . LEU A 1 99 ? 3.311 2.340 -9.475 1.00 95.12 99 LEU A N 1
ATOM 794 C CA . LEU A 1 99 ? 2.230 2.840 -8.640 1.00 95.12 99 LEU A CA 1
ATOM 795 C C . LEU A 1 99 ? 2.741 3.178 -7.249 1.00 95.12 99 LEU A C 1
ATOM 797 O O . LEU A 1 99 ? 2.299 4.164 -6.667 1.00 95.12 99 LEU A O 1
ATOM 801 N N . GLY A 1 100 ? 3.697 2.399 -6.744 1.00 94.94 100 GLY A N 1
ATOM 802 C CA . GLY A 1 100 ? 4.032 2.418 -5.334 1.00 94.94 100 GLY A CA 1
ATOM 803 C C . GLY A 1 100 ? 2.960 1.698 -4.534 1.00 94.94 100 GLY A C 1
ATOM 804 O O . GLY A 1 100 ? 2.330 0.747 -4.994 1.00 94.94 100 GLY A O 1
ATOM 805 N N . HIS A 1 101 ? 2.760 2.165 -3.312 1.00 95.25 101 HIS A N 1
ATOM 806 C CA . HIS A 1 101 ? 1.699 1.674 -2.458 1.00 95.25 101 HIS A CA 1
ATOM 807 C C . HIS A 1 101 ? 1.264 2.768 -1.487 1.00 95.25 101 HIS A C 1
ATOM 809 O O . HIS A 1 101 ? 2.023 3.687 -1.168 1.00 95.25 101 HIS A O 1
ATOM 815 N N . ILE A 1 102 ? 0.053 2.632 -0.965 1.00 95.19 102 ILE A N 1
ATOM 816 C CA . ILE A 1 102 ? -0.353 3.290 0.270 1.00 95.19 102 ILE A CA 1
ATOM 817 C C . ILE A 1 102 ? 0.169 2.503 1.471 1.00 95.19 102 ILE A C 1
ATOM 819 O O . ILE A 1 102 ? 0.455 1.308 1.389 1.00 95.19 102 ILE A O 1
ATOM 823 N N . GLY A 1 103 ? 0.264 3.161 2.611 1.00 92.31 103 GLY A N 1
ATOM 824 C CA . GLY A 1 103 ? 0.537 2.508 3.881 1.00 92.31 103 GLY A CA 1
ATOM 825 C C . GLY A 1 103 ? -0.060 3.304 5.024 1.00 92.31 103 GLY A C 1
ATOM 826 O O . GLY A 1 103 ? -0.452 4.462 4.856 1.00 92.31 103 GLY A O 1
ATOM 827 N N . ARG A 1 104 ? -0.123 2.691 6.205 1.00 86.56 104 ARG A N 1
ATOM 828 C CA . ARG A 1 104 ? -0.602 3.391 7.402 1.00 86.56 104 ARG A CA 1
ATOM 829 C C . ARG A 1 104 ? 0.224 4.646 7.671 1.00 86.56 104 ARG A C 1
ATOM 831 O O . ARG A 1 104 ? 1.450 4.654 7.521 1.00 86.56 104 ARG A O 1
ATOM 838 N N . ILE A 1 105 ? -0.468 5.689 8.113 1.00 87.38 105 ILE A N 1
ATOM 839 C CA . ILE A 1 105 ? 0.146 6.969 8.458 1.00 87.38 105 ILE A CA 1
ATOM 840 C C . ILE A 1 105 ? 1.093 6.772 9.658 1.00 87.38 105 ILE A C 1
ATOM 842 O O . ILE A 1 105 ? 0.726 6.192 10.690 1.00 87.38 105 ILE A O 1
ATOM 846 N N . SER A 1 106 ? 2.334 7.225 9.507 1.00 86.44 106 SER A N 1
ATOM 847 C CA . SER A 1 106 ? 3.343 7.320 10.561 1.00 86.44 106 SER A CA 1
ATOM 848 C C . SER A 1 106 ? 3.422 8.743 11.117 1.00 86.44 106 SER A C 1
ATOM 850 O O . SER A 1 106 ? 2.912 9.698 10.530 1.00 86.44 106 SER A O 1
ATOM 852 N N . GLU A 1 107 ? 4.091 8.895 12.259 1.00 85.69 107 GLU A N 1
ATOM 853 C CA . GLU A 1 107 ? 4.342 10.213 12.853 1.00 85.69 107 GLU A CA 1
ATOM 854 C C . GLU A 1 107 ? 5.161 11.101 11.906 1.00 85.69 107 GLU A C 1
ATOM 856 O O . GLU A 1 107 ? 4.840 12.276 11.732 1.00 85.69 107 GLU A O 1
ATOM 861 N N . ASP A 1 108 ? 6.136 10.523 11.200 1.00 90.38 108 ASP A N 1
ATOM 862 C CA . ASP A 1 108 ? 6.926 11.235 10.194 1.00 90.38 108 ASP A CA 1
ATOM 863 C C . ASP A 1 108 ? 6.077 11.738 9.024 1.00 90.38 108 ASP A C 1
ATOM 865 O O . ASP A 1 108 ? 6.303 12.846 8.532 1.00 90.38 108 ASP A O 1
ATOM 869 N N . ASP A 1 109 ? 5.075 10.973 8.578 1.00 91.25 109 ASP A N 1
ATOM 870 C CA . ASP A 1 109 ? 4.142 11.457 7.557 1.00 91.25 109 ASP A CA 1
ATOM 871 C C . ASP A 1 109 ? 3.360 12.660 8.075 1.00 91.25 109 ASP A C 1
ATOM 873 O O . ASP A 1 109 ? 3.286 13.678 7.393 1.00 91.25 109 ASP A O 1
ATOM 877 N N . LEU A 1 110 ? 2.817 12.583 9.295 1.00 87.69 110 LEU A N 1
ATOM 878 C CA . LEU A 1 110 ? 2.069 13.689 9.896 1.00 87.69 110 LEU A CA 1
ATOM 879 C C . LEU A 1 110 ? 2.940 14.936 10.048 1.00 87.69 110 LEU A C 1
ATOM 881 O O . LEU A 1 110 ? 2.473 16.043 9.776 1.00 87.69 110 LEU A O 1
ATOM 885 N N . LEU A 1 111 ? 4.210 14.780 10.429 1.00 90.12 111 LEU A N 1
ATOM 886 C CA . LEU A 1 111 ? 5.170 15.880 10.497 1.00 90.12 111 LEU A CA 1
ATOM 887 C C . LEU A 1 111 ? 5.446 16.476 9.111 1.00 90.12 111 LEU A C 1
ATOM 889 O O . LEU A 1 111 ? 5.424 17.702 8.969 1.00 90.12 111 LEU A O 1
ATOM 893 N N . ARG A 1 112 ? 5.650 15.644 8.080 1.00 91.06 112 ARG A N 1
ATOM 894 C CA . ARG A 1 112 ? 5.805 16.096 6.685 1.00 91.06 112 ARG A CA 1
ATOM 895 C C . ARG A 1 112 ? 4.571 16.865 6.211 1.00 91.06 112 ARG A C 1
ATOM 897 O O . ARG A 1 112 ? 4.699 17.983 5.717 1.00 91.06 112 ARG A O 1
ATOM 904 N N . GLN A 1 113 ? 3.378 16.330 6.452 1.00 90.62 113 GLN A N 1
ATOM 905 C CA . GLN A 1 113 ? 2.118 16.972 6.078 1.00 90.62 113 GLN A CA 1
ATOM 906 C C . GLN A 1 113 ? 1.846 18.244 6.891 1.00 90.62 113 GLN A C 1
ATOM 908 O O . GLN A 1 113 ? 1.268 19.196 6.371 1.00 90.62 113 GLN A O 1
ATOM 913 N N . LYS A 1 114 ? 2.299 18.320 8.147 1.00 89.75 114 LYS A N 1
ATOM 914 C CA . LYS A 1 114 ? 2.231 19.544 8.959 1.00 89.75 114 LYS A CA 1
ATOM 915 C C . LYS A 1 114 ? 3.107 20.649 8.375 1.00 89.75 114 LYS A C 1
ATOM 917 O O . LYS A 1 114 ? 2.636 21.776 8.282 1.00 89.75 114 LYS A O 1
ATOM 922 N N . LYS A 1 115 ? 4.327 20.327 7.929 1.00 91.75 115 LYS A N 1
ATOM 923 C CA . LYS A 1 115 ? 5.212 21.282 7.231 1.00 91.75 115 LYS A CA 1
ATOM 924 C C . LYS A 1 115 ? 4.595 21.798 5.926 1.00 91.75 115 LYS A C 1
ATOM 926 O O . LYS A 1 115 ? 4.819 22.944 5.566 1.00 91.75 115 LYS A O 1
ATOM 931 N N . GLN A 1 116 ? 3.785 20.977 5.260 1.00 88.62 116 GLN A N 1
ATOM 932 C CA . GLN A 1 116 ? 3.042 21.341 4.048 1.00 88.62 116 GLN A CA 1
ATOM 933 C C . GLN A 1 116 ? 1.670 21.986 4.332 1.00 88.62 116 GLN A C 1
ATOM 935 O O . GLN A 1 116 ? 0.871 22.141 3.416 1.00 88.62 116 GLN A O 1
ATOM 940 N N . ASN A 1 117 ? 1.355 22.333 5.589 1.00 87.56 117 ASN A N 1
ATOM 941 C CA . ASN A 1 117 ? 0.055 22.872 6.018 1.00 87.56 117 ASN A CA 1
ATOM 942 C C . ASN A 1 117 ? -1.167 21.970 5.728 1.00 87.56 117 ASN A C 1
ATOM 944 O O . ASN A 1 117 ? -2.312 22.410 5.833 1.00 87.56 117 ASN A O 1
ATOM 948 N N . ASN A 1 118 ? -0.946 20.681 5.466 1.00 86.62 118 ASN A N 1
ATOM 949 C CA . ASN A 1 118 ? -1.986 19.715 5.115 1.00 86.62 118 ASN A CA 1
ATOM 950 C C . ASN A 1 118 ? -2.433 18.828 6.283 1.00 86.62 118 ASN A C 1
ATOM 952 O O . ASN A 1 118 ? -3.419 18.112 6.147 1.00 86.62 118 ASN A O 1
ATOM 956 N N . ALA A 1 119 ? -1.784 18.886 7.453 1.00 81.88 119 ALA A N 1
ATOM 957 C CA . ALA A 1 119 ? -2.070 17.984 8.581 1.00 81.88 119 ALA A CA 1
ATOM 958 C C . ALA A 1 119 ? -3.556 17.917 8.993 1.00 81.88 119 ALA A C 1
ATOM 960 O O . ALA A 1 119 ? -4.041 16.860 9.389 1.00 81.88 119 ALA A O 1
ATOM 961 N N . LYS A 1 120 ? -4.310 19.020 8.874 1.00 82.62 120 LYS A N 1
ATOM 962 C CA . LYS A 1 120 ? -5.755 19.024 9.169 1.00 82.62 120 LYS A CA 1
ATOM 963 C C . LYS A 1 120 ? -6.559 18.143 8.205 1.00 82.62 120 LYS A C 1
ATOM 965 O O . LYS A 1 120 ? -7.552 17.569 8.634 1.00 82.62 120 LYS A O 1
ATOM 970 N N . GLN A 1 121 ? -6.125 18.015 6.949 1.00 83.94 121 GLN A N 1
ATOM 971 C CA . GLN A 1 121 ? -6.796 17.210 5.923 1.00 83.94 121 GLN A CA 1
ATOM 972 C C . GLN A 1 121 ? -6.607 15.701 6.117 1.00 83.94 121 GLN A C 1
ATOM 974 O O . GLN A 1 121 ? -7.337 14.925 5.514 1.00 83.94 121 GLN A O 1
ATOM 979 N N . TYR A 1 122 ? -5.664 15.286 6.967 1.00 83.50 122 TYR A N 1
ATOM 980 C CA . TYR A 1 122 ? -5.428 13.877 7.296 1.00 83.50 122 TYR A CA 1
ATOM 981 C C . TYR A 1 122 ? -6.187 13.416 8.546 1.00 83.50 122 TYR A C 1
ATOM 983 O O . TYR A 1 122 ? -6.086 12.256 8.940 1.00 83.50 122 TYR A O 1
ATOM 991 N N . ARG A 1 123 ? -6.977 14.291 9.183 1.00 77.94 123 ARG A N 1
ATOM 992 C CA . ARG A 1 123 ? -7.819 13.894 10.319 1.00 77.94 123 ARG A CA 1
ATOM 993 C C . ARG A 1 123 ? -8.853 12.865 9.865 1.00 77.94 123 ARG A C 1
ATOM 995 O O . ARG A 1 123 ? -9.622 13.132 8.950 1.00 77.94 123 ARG A O 1
ATOM 1002 N N . GLY A 1 124 ? -8.867 11.708 10.522 1.00 74.38 124 GLY A N 1
ATOM 1003 C CA . GLY A 1 124 ? -9.765 10.596 10.193 1.00 74.38 124 GLY A CA 1
ATOM 1004 C C . GLY A 1 124 ? -9.253 9.670 9.085 1.00 74.38 124 GLY A C 1
ATOM 1005 O O . GLY A 1 124 ? -9.805 8.584 8.911 1.00 74.38 124 GLY A O 1
ATOM 1006 N N . PHE A 1 125 ? -8.172 10.032 8.386 1.00 80.00 125 PHE A N 1
ATOM 1007 C CA . PHE A 1 125 ? -7.482 9.107 7.493 1.00 80.00 125 PHE A CA 1
ATOM 1008 C C . PHE A 1 125 ? -6.556 8.186 8.284 1.00 80.00 125 PHE A C 1
ATOM 1010 O O . PHE A 1 125 ? -5.946 8.572 9.278 1.00 80.00 125 PHE A O 1
ATOM 1017 N N . THR A 1 126 ? -6.455 6.944 7.823 1.00 80.81 126 THR A N 1
ATOM 1018 C CA . THR A 1 126 ? -5.600 5.911 8.424 1.00 80.81 126 THR A CA 1
ATOM 1019 C C . THR A 1 126 ? -4.408 5.553 7.542 1.00 80.81 126 THR A C 1
ATOM 1021 O O . THR A 1 126 ? -3.419 5.024 8.053 1.00 80.81 126 THR A O 1
ATOM 1024 N N . HIS A 1 127 ? -4.485 5.871 6.248 1.00 89.44 127 HIS A N 1
ATOM 1025 C CA . HIS A 1 127 ? -3.505 5.533 5.221 1.00 89.44 127 HIS A CA 1
ATOM 1026 C C . HIS A 1 127 ? -3.142 6.758 4.374 1.00 89.44 127 HIS A C 1
ATOM 1028 O O . HIS A 1 127 ? -3.923 7.706 4.294 1.00 89.44 127 HIS A O 1
ATOM 1034 N N . ILE A 1 128 ? -1.959 6.712 3.766 1.00 93.06 128 ILE A N 1
ATOM 1035 C CA . ILE A 1 128 ? -1.397 7.727 2.865 1.00 93.06 128 ILE A CA 1
ATOM 1036 C C . ILE A 1 128 ? -0.546 7.034 1.792 1.00 93.06 128 ILE A C 1
ATOM 1038 O O . ILE A 1 128 ? 0.059 5.993 2.075 1.00 93.06 128 ILE A O 1
ATOM 1042 N N . GLY A 1 129 ? -0.474 7.593 0.586 1.00 95.56 129 GLY A N 1
ATOM 1043 C CA . GLY A 1 129 ? 0.485 7.207 -0.447 1.00 95.56 129 GLY A CA 1
ATOM 1044 C C . GLY A 1 129 ? 1.928 7.310 0.050 1.00 95.56 129 GLY A C 1
ATOM 1045 O O . GLY A 1 129 ? 2.347 8.337 0.584 1.00 95.56 129 GLY A O 1
ATOM 1046 N N . LYS A 1 130 ? 2.689 6.221 -0.085 1.00 94.69 130 LYS A N 1
ATOM 1047 C CA . LYS A 1 130 ? 4.061 6.108 0.436 1.00 94.69 130 LYS A CA 1
ATOM 1048 C C . LYS A 1 130 ? 5.134 6.193 -0.629 1.00 94.69 130 LYS A C 1
ATOM 1050 O O . LYS A 1 130 ? 6.244 6.590 -0.299 1.00 94.69 130 LYS A O 1
ATOM 1055 N N . LEU A 1 131 ? 4.825 5.748 -1.845 1.00 94.38 131 LEU A N 1
ATOM 1056 C CA . LEU A 1 131 ? 5.749 5.693 -2.973 1.00 94.38 131 LEU A CA 1
ATOM 1057 C C . LEU A 1 131 ? 4.995 5.890 -4.294 1.00 94.38 131 LEU A C 1
ATOM 1059 O O . LEU A 1 131 ? 3.774 5.749 -4.341 1.00 94.38 131 LEU A O 1
ATOM 1063 N N . GLY A 1 132 ? 5.743 6.141 -5.371 1.00 94.38 132 GLY A N 1
ATOM 1064 C CA . GLY A 1 132 ? 5.251 6.087 -6.751 1.00 94.38 132 GLY A CA 1
ATOM 1065 C C . GLY A 1 132 ? 4.136 7.089 -7.059 1.00 94.38 132 GLY A C 1
ATOM 1066 O O . GLY A 1 132 ? 4.122 8.210 -6.542 1.00 94.38 132 GLY A O 1
ATOM 1067 N N . VAL A 1 133 ? 3.207 6.682 -7.925 1.00 96.06 133 VAL A N 1
ATOM 1068 C CA . VAL A 1 133 ? 1.994 7.443 -8.270 1.00 96.06 133 VAL A CA 1
ATOM 1069 C C . VAL A 1 133 ? 1.123 7.711 -7.040 1.00 96.06 133 VAL A C 1
ATOM 1071 O O . VAL A 1 133 ? 0.589 8.812 -6.936 1.00 96.06 133 VAL A O 1
ATOM 1074 N N . GLU A 1 134 ? 1.010 6.761 -6.105 1.00 96.50 134 GLU A N 1
ATOM 1075 C CA . GLU A 1 134 ? 0.203 6.929 -4.885 1.00 96.50 134 GLU A CA 1
ATOM 1076 C C . GLU A 1 134 ? 0.699 8.120 -4.046 1.00 96.50 134 GLU A C 1
ATOM 1078 O O . GLU A 1 134 ? -0.098 8.962 -3.648 1.00 96.50 134 GLU A O 1
ATOM 1083 N N . GLU A 1 135 ? 2.014 8.248 -3.822 1.00 95.44 135 GLU A N 1
ATOM 1084 C CA . GLU A 1 135 ? 2.588 9.402 -3.103 1.00 95.44 135 GLU A CA 1
ATOM 1085 C C . GLU A 1 135 ? 2.535 10.685 -3.944 1.00 95.44 135 GLU A C 1
ATOM 1087 O O . GLU A 1 135 ? 2.140 11.742 -3.449 1.00 95.44 135 GLU A O 1
ATOM 1092 N N . SER A 1 136 ? 2.903 10.599 -5.226 1.00 95.12 136 SER A N 1
ATOM 1093 C CA . SER A 1 136 ? 3.021 11.774 -6.103 1.00 95.12 136 SER A CA 1
ATOM 1094 C C . SER A 1 136 ? 1.677 12.469 -6.330 1.00 95.12 136 SER A C 1
ATOM 1096 O O . SER A 1 136 ? 1.612 13.695 -6.417 1.00 95.12 136 SER A O 1
ATOM 1098 N N . TYR A 1 137 ? 0.595 11.690 -6.398 1.00 95.94 137 TYR A N 1
ATOM 1099 C CA . TYR A 1 137 ? -0.758 12.182 -6.636 1.00 95.94 137 TYR A CA 1
ATOM 1100 C C . TYR A 1 137 ? -1.684 12.055 -5.420 1.00 95.94 137 TYR A C 1
ATOM 1102 O O . TYR A 1 137 ? -2.900 12.206 -5.563 1.00 95.94 137 TYR A O 1
ATOM 1110 N N . GLU A 1 138 ? -1.133 11.867 -4.217 1.00 94.19 138 GLU A N 1
ATOM 1111 C CA . GLU A 1 138 ? -1.874 11.728 -2.953 1.00 94.19 138 GLU A CA 1
ATOM 1112 C C . GLU A 1 138 ? -2.964 12.801 -2.796 1.00 94.19 138 GLU A C 1
ATOM 1114 O O . GLU A 1 138 ? -4.114 12.503 -2.485 1.00 94.19 138 GLU A O 1
ATOM 1119 N N . ASN A 1 139 ? -2.647 14.065 -3.088 1.00 91.19 139 ASN A N 1
ATOM 1120 C CA . ASN A 1 139 ? -3.603 15.167 -2.946 1.00 91.19 139 ASN A CA 1
ATOM 1121 C C . ASN A 1 139 ? -4.824 15.046 -3.875 1.00 91.19 139 ASN A C 1
ATOM 1123 O O . ASN A 1 139 ? -5.915 15.482 -3.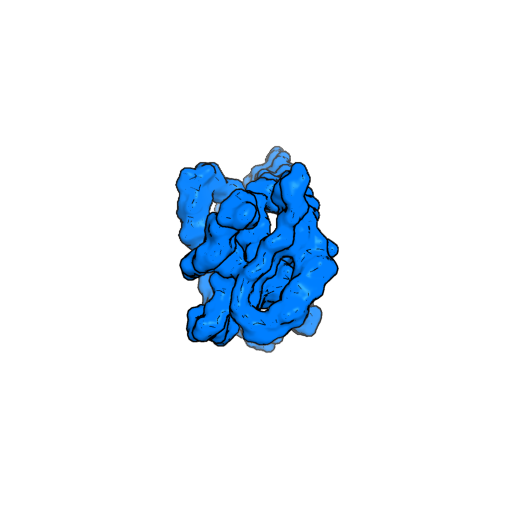506 1.00 91.19 139 ASN A O 1
ATOM 1127 N N . LEU A 1 140 ? -4.655 14.471 -5.070 1.00 93.31 140 LEU A N 1
ATOM 1128 C CA . LEU A 1 140 ? -5.761 14.222 -5.997 1.00 93.31 140 LEU A CA 1
ATOM 1129 C C . LEU A 1 140 ? -6.528 12.951 -5.617 1.00 93.31 140 LEU A C 1
ATOM 1131 O O . LEU A 1 140 ? -7.758 12.943 -5.687 1.00 93.31 140 LEU A O 1
ATOM 1135 N N . LEU A 1 141 ? -5.811 11.904 -5.204 1.00 94.19 141 LEU A N 1
ATOM 1136 C CA . LEU A 1 141 ? -6.355 10.579 -4.893 1.00 94.19 141 LEU A CA 1
ATOM 1137 C C . LEU A 1 141 ? -7.102 10.526 -3.554 1.00 94.19 141 LEU A C 1
ATOM 1139 O O . LEU A 1 141 ? -8.094 9.812 -3.435 1.00 94.19 141 LEU A O 1
ATOM 1143 N N . ARG A 1 142 ? -6.667 11.292 -2.550 1.00 91.81 142 ARG A N 1
ATOM 1144 C CA . ARG A 1 142 ? -7.275 11.313 -1.211 1.00 91.81 142 ARG A CA 1
ATOM 1145 C C . ARG A 1 142 ? -8.627 12.026 -1.182 1.00 91.81 142 ARG A C 1
ATOM 1147 O O . ARG A 1 142 ? -9.491 11.684 -0.378 1.00 91.81 142 ARG A O 1
ATOM 1154 N N . GLY A 1 143 ? -8.806 13.038 -2.030 1.00 89.62 143 GLY A N 1
ATOM 1155 C CA . GLY A 1 143 ? -9.982 13.906 -1.994 1.00 89.62 143 GLY A CA 1
ATOM 1156 C C . GLY A 1 143 ? -9.977 14.869 -0.799 1.00 89.62 143 GLY A C 1
ATOM 1157 O O . GLY A 1 143 ? -8.923 15.275 -0.297 1.00 89.62 143 GLY A O 1
ATOM 1158 N N . LYS A 1 144 ? -11.164 15.282 -0.345 1.00 86.44 144 LYS A N 1
ATOM 1159 C CA . LYS A 1 144 ? -11.332 16.260 0.746 1.00 86.44 144 LYS A CA 1
ATOM 1160 C C . LYS A 1 144 ? -12.201 15.693 1.862 1.00 86.44 144 LYS A C 1
ATOM 1162 O O . LYS A 1 144 ? -13.244 15.100 1.596 1.00 86.44 144 LYS A O 1
ATOM 1167 N N . ILE A 1 145 ? -11.783 15.923 3.108 1.00 84.81 145 ILE A N 1
ATOM 1168 C CA . ILE A 1 145 ? -12.567 15.540 4.286 1.00 84.81 145 ILE A CA 1
ATOM 1169 C C . ILE A 1 145 ? -13.860 16.348 4.375 1.00 84.81 145 ILE A C 1
ATOM 1171 O O . ILE A 1 145 ? -13.869 17.550 4.108 1.00 84.81 145 ILE A O 1
ATOM 1175 N N . GLY A 1 146 ? -14.924 15.672 4.792 1.00 81.94 146 GLY A N 1
ATOM 1176 C CA . GLY A 1 146 ? -16.125 16.306 5.316 1.00 81.94 146 GLY A CA 1
ATOM 1177 C C . GLY A 1 146 ? -15.989 16.582 6.813 1.00 81.94 146 GLY A C 1
ATOM 1178 O O . GLY A 1 146 ? -14.990 16.221 7.442 1.00 81.94 146 GLY A O 1
ATOM 1179 N N . TYR A 1 147 ? -17.001 17.204 7.402 1.00 79.00 147 TYR A N 1
ATOM 1180 C CA . TYR A 1 147 ? -17.104 17.368 8.850 1.00 79.00 147 TYR A CA 1
ATOM 1181 C C . TYR A 1 147 ? -18.561 17.327 9.293 1.00 79.00 147 TYR A C 1
ATOM 1183 O O . TYR A 1 147 ? -19.466 17.681 8.540 1.00 79.00 147 TYR A O 1
ATOM 1191 N N . GLN A 1 148 ? -18.772 16.934 10.543 1.00 76.12 148 GLN A N 1
ATOM 1192 C CA . GLN A 1 148 ? -20.086 16.879 11.160 1.00 76.12 148 GLN A CA 1
ATOM 1193 C C . GLN A 1 148 ? -20.021 17.567 12.523 1.00 76.12 148 GLN A C 1
ATOM 1195 O O . GLN A 1 148 ? -19.187 17.225 13.361 1.00 76.12 148 GLN A O 1
ATOM 1200 N N . HIS A 1 149 ? -20.881 18.562 12.729 1.00 76.50 149 HIS A N 1
ATOM 1201 C CA . HIS A 1 149 ? -21.074 19.205 14.022 1.00 76.50 149 HIS A CA 1
ATOM 1202 C C . HIS A 1 149 ? -22.161 18.451 14.775 1.00 76.50 149 HIS A C 1
ATOM 1204 O O . HIS A 1 149 ? -23.318 18.439 14.352 1.00 76.50 149 HIS A O 1
ATOM 1210 N N . VAL A 1 150 ? -21.780 17.831 15.887 1.00 75.56 150 VAL A N 1
ATOM 1211 C CA . VAL A 1 150 ? -22.691 17.103 16.770 1.00 75.56 150 VAL A CA 1
ATOM 1212 C C . VAL A 1 150 ? -22.752 17.793 18.125 1.00 75.56 150 VAL A C 1
ATOM 1214 O O . VAL A 1 150 ? -21.723 18.145 18.703 1.00 75.56 150 VAL A O 1
ATOM 1217 N N . GLU A 1 151 ? -23.963 17.998 18.626 1.00 75.62 151 GLU A N 1
ATOM 1218 C CA . GLU A 1 151 ? -24.198 18.432 19.997 1.00 75.62 151 GLU A CA 1
ATOM 1219 C C . GLU A 1 151 ? -24.104 17.214 20.919 1.00 75.62 151 GLU A C 1
ATOM 1221 O O . GLU A 1 151 ? -24.708 16.172 20.648 1.00 75.62 151 GLU A O 1
ATOM 1226 N N . VAL A 1 152 ? -23.327 17.323 21.996 1.00 72.31 152 VAL A N 1
ATOM 1227 C CA . VAL A 1 152 ? -23.085 16.225 22.939 1.00 72.31 152 VAL A CA 1
ATOM 1228 C C . VAL A 1 152 ? -23.524 16.616 24.345 1.00 72.31 152 VAL A C 1
ATOM 1230 O O . VAL A 1 152 ? -23.333 17.750 24.77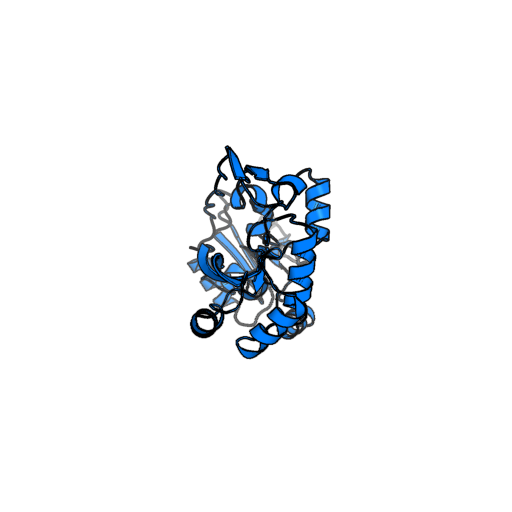6 1.00 72.31 152 VAL A O 1
ATOM 1233 N N . THR A 1 153 ? -24.096 15.664 25.083 1.00 74.81 153 THR A N 1
ATOM 1234 C CA . THR A 1 153 ? -24.375 15.825 26.521 1.00 74.81 153 THR A CA 1
ATOM 1235 C C . THR A 1 153 ? -23.070 15.934 27.318 1.00 74.81 153 THR A C 1
ATOM 1237 O O . THR A 1 153 ? -22.014 15.509 26.849 1.00 74.81 153 THR A O 1
ATOM 1240 N N . ALA A 1 154 ? -23.135 16.395 28.573 1.00 70.94 154 ALA A N 1
ATOM 1241 C CA . ALA A 1 154 ? -21.983 16.391 29.489 1.00 70.94 154 ALA A CA 1
ATOM 1242 C C . ALA A 1 154 ? -21.352 14.990 29.677 1.00 70.94 154 ALA A C 1
ATOM 1244 O O . ALA A 1 154 ? -20.161 14.876 29.953 1.00 70.94 154 ALA A O 1
ATOM 1245 N N . GLY A 1 155 ? -22.133 13.919 29.471 1.00 61.97 155 GLY A N 1
ATOM 1246 C CA . GLY A 1 155 ? -21.666 12.527 29.459 1.00 61.97 155 GLY A CA 1
ATOM 1247 C C . GLY A 1 155 ? -21.137 12.030 28.105 1.00 61.97 155 GLY A C 1
ATOM 1248 O O . GLY A 1 155 ? -20.875 10.839 27.958 1.00 61.97 155 GLY A O 1
ATOM 1249 N N . GLY A 1 156 ? -21.017 12.900 27.097 1.00 61.41 156 GLY A N 1
ATOM 1250 C CA . GLY A 1 156 ? -20.461 12.582 25.779 1.00 61.41 156 GLY A CA 1
ATOM 1251 C C . GLY A 1 156 ? -21.392 11.806 24.840 1.00 61.41 156 GLY A C 1
ATOM 1252 O O . GLY A 1 156 ? -20.929 11.294 23.825 1.00 61.41 156 GLY A O 1
ATOM 1253 N N . LYS A 1 157 ? -22.693 11.695 25.143 1.00 65.38 157 LYS A N 1
ATOM 1254 C CA . LYS A 1 157 ? -23.673 11.106 24.210 1.00 65.38 157 LYS A CA 1
ATOM 1255 C C . LYS A 1 157 ? -24.119 12.146 23.186 1.00 65.38 157 LYS A C 1
ATOM 1257 O O . LYS A 1 157 ? -24.482 13.248 23.593 1.00 65.38 157 LYS A O 1
ATOM 1262 N N . MET A 1 158 ? -24.125 11.782 21.903 1.00 64.56 158 MET A N 1
ATOM 1263 C CA . MET A 1 158 ? -24.647 12.630 20.824 1.00 64.56 158 MET A CA 1
ATOM 1264 C C . MET A 1 158 ? -26.155 12.850 20.999 1.00 64.56 158 MET A C 1
ATOM 1266 O O . MET A 1 158 ? -26.895 11.889 21.197 1.00 64.56 158 MET A O 1
ATOM 1270 N N . ILE A 1 159 ? -26.581 14.111 20.948 1.00 70.81 159 ILE A N 1
ATOM 1271 C CA . ILE A 1 159 ? -27.980 14.543 21.072 1.00 70.81 159 ILE A CA 1
ATOM 1272 C C . ILE A 1 159 ? -28.555 14.816 19.685 1.00 70.81 159 ILE A C 1
ATOM 1274 O O . ILE A 1 159 ? -29.618 14.303 19.343 1.00 70.81 159 ILE A O 1
ATOM 1278 N N . ARG A 1 160 ? -27.859 15.641 18.892 1.00 70.81 160 ARG A N 1
ATOM 1279 C CA . ARG A 1 160 ? -28.355 16.118 17.600 1.00 70.81 160 ARG A CA 1
ATOM 1280 C C . ARG A 1 160 ? -27.219 16.520 16.665 1.00 70.81 160 ARG A C 1
ATOM 1282 O O . ARG A 1 160 ? -26.194 17.038 17.105 1.00 70.81 160 ARG A O 1
ATOM 1289 N N . GLU A 1 161 ? -27.428 16.320 15.369 1.00 72.38 161 GLU A N 1
ATOM 1290 C CA . GLU A 1 161 ? -26.574 16.869 14.314 1.00 72.38 161 GLU A CA 1
ATOM 1291 C C . GLU A 1 161 ? -26.983 18.320 14.028 1.00 72.38 161 GLU A C 1
ATOM 1293 O O . GLU A 1 161 ? -28.151 18.600 13.766 1.00 72.38 161 GLU A O 1
ATOM 1298 N N . LEU A 1 162 ? -26.035 19.254 14.116 1.00 71.06 162 LEU A N 1
ATOM 1299 C CA . LEU A 1 162 ? -26.288 20.685 13.908 1.00 71.06 162 LEU A CA 1
ATOM 1300 C C . LEU A 1 162 ? -26.009 21.118 12.468 1.00 71.06 162 LEU A C 1
ATOM 1302 O O . LEU A 1 162 ? -26.708 21.976 11.941 1.00 71.06 162 LEU A O 1
ATOM 1306 N N . ASN A 1 163 ? -24.953 20.574 11.858 1.00 72.69 163 ASN A N 1
ATOM 1307 C CA . ASN A 1 163 ? -24.546 20.902 10.494 1.00 72.69 163 ASN A CA 1
ATOM 1308 C C . ASN A 1 163 ? -23.540 19.871 9.973 1.00 72.69 163 ASN A C 1
ATOM 1310 O O . ASN A 1 163 ? -22.634 19.471 10.711 1.00 72.69 163 ASN A O 1
ATOM 1314 N N . ASN A 1 164 ? -23.635 19.496 8.699 1.00 79.12 164 ASN A N 1
ATOM 1315 C CA . ASN A 1 164 ? -22.681 18.602 8.050 1.00 79.12 164 ASN A CA 1
ATOM 1316 C C . ASN A 1 164 ? -22.124 19.212 6.754 1.00 79.12 164 ASN A C 1
ATOM 1318 O O . ASN A 1 164 ? -22.731 20.063 6.111 1.00 79.12 164 ASN A O 1
ATOM 1322 N N . SER A 1 165 ? -20.913 18.800 6.400 1.00 82.88 165 SER A N 1
ATOM 1323 C CA . SER A 1 165 ? -20.303 19.035 5.097 1.00 82.88 165 SER A CA 1
ATOM 1324 C C . SER A 1 165 ? -19.836 17.689 4.577 1.00 82.88 165 SER A C 1
ATOM 1326 O O . SER A 1 165 ? -19.083 16.987 5.260 1.00 82.88 165 SER A O 1
ATOM 1328 N N . LEU A 1 166 ? -20.331 17.305 3.402 1.00 85.19 166 LEU A N 1
ATOM 1329 C CA . LEU A 1 166 ? -20.047 15.999 2.824 1.00 85.19 166 LEU A CA 1
ATOM 1330 C C . LEU A 1 166 ? -18.586 15.919 2.347 1.00 85.19 166 LEU A C 1
ATOM 1332 O O . LEU A 1 166 ? -18.056 16.895 1.809 1.00 85.19 166 LEU A O 1
ATOM 1336 N N . PRO A 1 167 ? -17.920 14.763 2.519 1.00 86.44 167 PRO A N 1
ATOM 1337 C CA . PRO A 1 167 ? -16.599 14.545 1.947 1.00 86.44 167 PRO A CA 1
ATOM 1338 C C . PRO A 1 167 ? -16.663 14.546 0.415 1.00 86.44 167 PRO A C 1
ATOM 1340 O O . PRO A 1 167 ? -17.647 14.111 -0.182 1.00 86.44 167 PRO A O 1
ATOM 1343 N N . VAL A 1 168 ? -15.579 14.987 -0.224 1.00 90.69 168 VAL A N 1
ATOM 1344 C CA . VAL A 1 168 ? -15.427 14.916 -1.684 1.00 90.69 168 VAL A CA 1
ATOM 1345 C C . VAL A 1 168 ? -14.498 13.748 -2.008 1.00 90.69 168 VAL A C 1
ATOM 1347 O O . VAL A 1 168 ? -13.348 13.775 -1.553 1.00 90.69 168 VAL A O 1
ATOM 1350 N N . PRO A 1 169 ? -14.950 12.738 -2.776 1.00 89.94 169 PRO A N 1
ATOM 1351 C CA . PRO A 1 169 ? -14.102 11.612 -3.141 1.00 89.94 169 PRO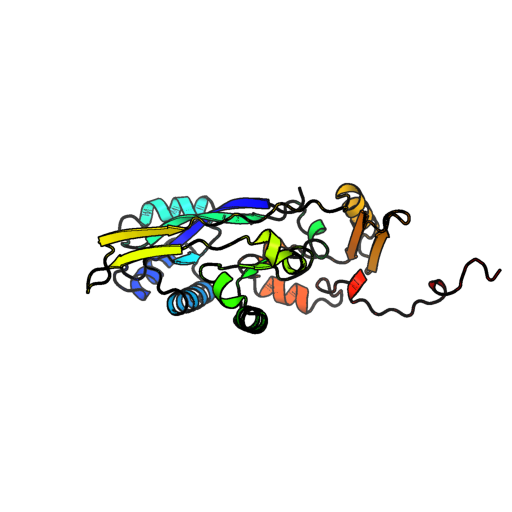 A CA 1
ATOM 1352 C C . PRO A 1 169 ? -12.908 12.071 -3.985 1.00 89.94 169 PRO A C 1
ATOM 1354 O O . PRO A 1 169 ? -12.962 13.084 -4.687 1.00 89.94 169 PRO A O 1
ATOM 1357 N N . GLY A 1 170 ? -11.816 11.316 -3.904 1.00 91.56 170 GLY A N 1
ATOM 1358 C CA . GLY A 1 170 ? -10.644 11.539 -4.741 1.00 91.56 170 GLY A CA 1
ATOM 1359 C C . GLY A 1 170 ? -10.924 11.342 -6.228 1.00 91.56 170 GLY A C 1
ATOM 1360 O O . GLY A 1 170 ? -11.903 10.708 -6.629 1.00 91.56 170 GLY A O 1
ATOM 1361 N N . LYS A 1 171 ? -10.042 11.890 -7.061 1.00 94.50 171 LYS A N 1
ATOM 1362 C CA . LYS A 1 171 ? -10.129 11.756 -8.516 1.00 94.50 171 LYS A CA 1
ATOM 1363 C C . LYS A 1 171 ? -9.543 10.425 -8.976 1.00 94.50 171 LYS A C 1
ATOM 1365 O O . LYS A 1 171 ? -8.548 9.955 -8.434 1.00 94.50 171 LYS A O 1
ATOM 1370 N N . SER A 1 172 ? -10.130 9.858 -10.027 1.00 94.12 172 SER A N 1
ATOM 1371 C CA . SER A 1 172 ? -9.494 8.771 -10.776 1.00 94.12 172 SER A CA 1
ATOM 1372 C C . SER A 1 172 ? -8.387 9.336 -11.663 1.00 94.12 172 SER A C 1
ATOM 1374 O O . SER A 1 172 ? -8.548 10.412 -12.238 1.00 94.12 172 SER A O 1
ATOM 1376 N N . ILE A 1 173 ? -7.275 8.612 -11.772 1.00 94.31 173 ILE A N 1
ATOM 1377 C CA . ILE A 1 173 ? -6.121 9.002 -12.586 1.00 94.31 173 ILE A CA 1
ATOM 1378 C C . ILE A 1 173 ? -5.919 7.945 -13.666 1.00 94.31 173 ILE A C 1
ATOM 1380 O O . ILE A 1 173 ? -5.851 6.753 -13.364 1.00 94.31 173 ILE A O 1
ATOM 1384 N N . ALA A 1 174 ? -5.832 8.392 -14.916 1.00 95.75 174 ALA A N 1
ATOM 1385 C CA . ALA A 1 174 ? -5.395 7.572 -16.035 1.00 95.75 174 ALA A CA 1
ATOM 1386 C C . ALA A 1 174 ? -3.886 7.767 -16.218 1.00 95.75 174 ALA A C 1
ATOM 1388 O O . ALA A 1 174 ? -3.412 8.899 -16.284 1.00 95.75 174 ALA A O 1
ATOM 1389 N N . LEU A 1 175 ? -3.140 6.665 -16.255 1.00 95.38 175 LEU A N 1
ATOM 1390 C CA . LEU A 1 175 ? -1.707 6.669 -16.539 1.00 95.38 175 LEU A CA 1
ATOM 1391 C C . LEU A 1 175 ? -1.481 6.317 -18.008 1.00 95.38 175 LEU A C 1
ATOM 1393 O O . LEU A 1 175 ? -2.286 5.604 -18.601 1.00 95.38 175 LEU A O 1
ATOM 1397 N N . THR A 1 176 ? -0.352 6.752 -18.554 1.00 96.81 176 THR A N 1
ATOM 1398 C CA . THR A 1 176 ? 0.086 6.425 -19.923 1.00 96.81 176 THR A CA 1
ATOM 1399 C C . THR A 1 176 ? 0.731 5.041 -20.028 1.00 96.81 176 THR A C 1
ATOM 1401 O O . THR A 1 176 ? 1.111 4.601 -21.106 1.00 96.81 176 THR A O 1
ATOM 1404 N N . ILE A 1 177 ? 0.864 4.352 -18.893 1.00 96.00 177 ILE A N 1
ATOM 1405 C CA . ILE A 1 177 ? 1.488 3.040 -18.792 1.00 96.00 177 ILE A CA 1
ATOM 1406 C C . ILE A 1 177 ? 0.595 1.979 -19.439 1.00 96.00 177 ILE A C 1
ATOM 1408 O O . ILE A 1 177 ? -0.546 1.763 -19.017 1.00 96.00 177 ILE A O 1
ATOM 1412 N N . ASP A 1 178 ? 1.154 1.238 -20.391 1.00 95.75 178 ASP A N 1
ATOM 1413 C CA . ASP A 1 178 ? 0.544 0.032 -20.932 1.00 95.75 178 ASP A CA 1
ATOM 1414 C C . ASP A 1 178 ? 0.882 -1.163 -20.024 1.00 95.75 178 ASP A C 1
ATOM 1416 O O . ASP A 1 178 ? 2.025 -1.613 -19.918 1.00 95.75 178 ASP A O 1
ATOM 1420 N N . ALA A 1 179 ? -0.141 -1.706 -19.362 1.00 93.50 179 ALA A N 1
ATOM 1421 C CA . ALA A 1 179 ? 0.017 -2.824 -18.434 1.00 93.50 179 ALA A CA 1
ATOM 1422 C C . ALA A 1 179 ? 0.532 -4.115 -19.104 1.00 93.50 179 ALA A C 1
ATOM 1424 O O . ALA A 1 179 ? 1.222 -4.901 -18.452 1.00 93.50 179 ALA A O 1
ATOM 1425 N N . LYS A 1 180 ? 0.209 -4.354 -20.383 1.00 94.56 180 LYS A N 1
ATOM 1426 C CA . LYS A 1 180 ? 0.691 -5.525 -21.129 1.00 94.56 180 LYS A CA 1
ATOM 1427 C C . LYS A 1 180 ? 2.159 -5.353 -21.492 1.00 94.56 180 LYS A C 1
ATOM 1429 O O . LYS A 1 180 ? 2.929 -6.293 -21.306 1.00 94.56 180 LYS A O 1
ATOM 1434 N N . LEU A 1 181 ? 2.551 -4.164 -21.956 1.00 95.56 181 LEU A N 1
ATOM 1435 C CA . LEU A 1 181 ? 3.951 -3.853 -22.247 1.00 95.56 181 LEU A CA 1
ATOM 1436 C C . LEU A 1 181 ? 4.805 -3.951 -20.982 1.00 95.56 181 LEU A C 1
ATOM 1438 O O . LEU A 1 181 ? 5.852 -4.593 -20.998 1.00 95.56 181 LEU A O 1
ATOM 1442 N N . GLN A 1 182 ? 4.334 -3.373 -19.877 1.00 95.12 182 GLN A N 1
ATOM 1443 C CA . GLN A 1 182 ? 5.007 -3.460 -18.586 1.00 95.12 182 GLN A CA 1
ATOM 1444 C C . GLN A 1 182 ? 5.250 -4.915 -18.176 1.00 95.12 182 GLN A C 1
ATOM 1446 O O . GLN A 1 182 ? 6.383 -5.281 -17.860 1.00 95.12 182 GLN A O 1
ATOM 1451 N N . ARG A 1 183 ? 4.217 -5.761 -18.264 1.00 94.31 183 ARG A N 1
ATOM 1452 C CA . ARG A 1 183 ? 4.335 -7.183 -17.938 1.00 94.31 183 ARG A CA 1
ATOM 1453 C C . ARG A 1 183 ? 5.313 -7.915 -18.858 1.00 94.31 183 ARG A C 1
ATOM 1455 O O . ARG A 1 183 ? 6.159 -8.662 -18.377 1.00 94.31 183 ARG A O 1
ATOM 1462 N N . LEU A 1 184 ? 5.232 -7.667 -20.164 1.00 95.69 184 LEU A N 1
ATOM 1463 C CA . LEU A 1 184 ? 6.124 -8.269 -21.155 1.00 95.69 184 LEU A CA 1
ATOM 1464 C C . LEU A 1 184 ? 7.592 -7.912 -20.889 1.00 95.69 184 LEU A C 1
ATOM 1466 O O . LEU A 1 184 ? 8.469 -8.772 -20.992 1.00 95.69 184 LEU A O 1
ATOM 1470 N N . VAL A 1 185 ? 7.867 -6.663 -20.512 1.00 95.75 185 VAL A N 1
ATOM 1471 C CA . VAL A 1 185 ? 9.215 -6.224 -20.139 1.00 95.75 185 VAL A CA 1
ATOM 1472 C C . VAL A 1 185 ? 9.684 -6.932 -18.867 1.00 95.75 185 VAL A C 1
ATOM 1474 O O . VAL A 1 185 ? 10.796 -7.455 -18.852 1.00 95.75 185 VAL A O 1
ATOM 1477 N N . GLU A 1 186 ? 8.864 -6.982 -17.818 1.00 95.12 186 GLU A N 1
ATOM 1478 C CA . GLU A 1 186 ? 9.199 -7.675 -16.564 1.00 95.12 186 GLU A CA 1
ATOM 1479 C C . GLU A 1 186 ? 9.521 -9.156 -16.789 1.00 95.12 186 GLU A C 1
ATOM 1481 O O . GLU A 1 186 ? 10.563 -9.637 -16.335 1.00 95.12 186 GLU A O 1
ATOM 1486 N N . ASP A 1 187 ? 8.685 -9.858 -17.556 1.00 95.38 187 ASP A N 1
ATOM 1487 C CA . ASP A 1 187 ? 8.903 -11.263 -17.906 1.00 95.38 187 ASP A CA 1
ATOM 1488 C C . ASP A 1 187 ? 10.203 -11.427 -18.724 1.00 95.38 187 ASP A C 1
ATOM 1490 O O . ASP A 1 187 ? 10.980 -12.358 -18.495 1.00 95.38 187 ASP A O 1
ATOM 1494 N N . SER A 1 188 ? 10.516 -10.465 -19.602 1.00 96.25 188 SER A N 1
ATOM 1495 C CA . SER A 1 188 ? 11.762 -10.448 -20.384 1.00 96.25 188 SER A CA 1
ATOM 1496 C C . SER A 1 188 ? 13.014 -10.247 -19.523 1.00 96.25 188 SER A C 1
ATOM 1498 O O . SER A 1 188 ? 14.090 -10.740 -19.875 1.00 96.25 188 SER A O 1
ATOM 1500 N N . PHE A 1 189 ? 12.930 -9.549 -18.386 1.00 95.12 189 PHE A N 1
ATOM 1501 C CA . PHE A 1 189 ? 14.056 -9.429 -17.451 1.00 95.12 189 PHE A CA 1
ATOM 1502 C C . PHE A 1 189 ? 14.419 -10.780 -16.819 1.00 95.12 189 PHE A C 1
ATOM 1504 O O . PHE A 1 189 ? 15.606 -11.045 -16.583 1.00 95.12 189 PHE A O 1
ATOM 1511 N N . GLY A 1 190 ? 13.432 -11.646 -16.575 1.00 91.56 190 GLY A N 1
ATOM 1512 C CA . GLY A 1 190 ? 13.616 -12.903 -15.857 1.00 91.56 190 GLY A CA 1
ATOM 1513 C C . GLY A 1 190 ? 14.217 -12.657 -14.470 1.00 91.56 190 GLY A C 1
ATOM 1514 O O . GLY A 1 190 ? 13.699 -11.873 -13.682 1.00 91.56 190 GLY A O 1
ATOM 1515 N N . LYS A 1 191 ? 15.356 -13.295 -14.172 1.00 91.19 191 LYS A N 1
ATOM 1516 C CA . LYS A 1 191 ? 16.072 -13.136 -12.887 1.00 91.19 191 LYS A CA 1
ATOM 1517 C C . LYS A 1 191 ? 17.090 -11.985 -12.874 1.00 91.19 191 LYS A C 1
ATOM 1519 O O . LYS A 1 191 ? 17.865 -11.858 -11.928 1.00 91.19 191 LYS A O 1
ATOM 1524 N N . ARG A 1 192 ? 17.164 -11.180 -13.939 1.00 94.75 192 ARG A N 1
ATOM 1525 C CA . ARG A 1 192 ? 18.179 -10.124 -14.065 1.00 94.75 192 ARG A CA 1
ATOM 1526 C C . ARG A 1 192 ? 17.791 -8.885 -13.266 1.00 94.75 192 ARG A C 1
ATOM 1528 O O . ARG A 1 192 ? 16.630 -8.495 -13.206 1.00 94.75 192 ARG A O 1
ATOM 1535 N N . LYS A 1 193 ? 18.806 -8.228 -12.708 1.00 94.94 193 LYS A N 1
ATOM 1536 C CA . LYS A 1 193 ? 18.679 -6.933 -12.037 1.00 94.94 193 LYS A CA 1
ATOM 1537 C C . LYS A 1 193 ? 18.801 -5.808 -13.053 1.00 94.94 193 LYS A C 1
ATOM 1539 O O . LYS A 1 193 ? 19.754 -5.793 -13.826 1.00 94.94 193 LYS A O 1
ATOM 1544 N N . GLY A 1 194 ? 17.907 -4.832 -12.996 1.00 95.00 194 GLY A N 1
ATOM 1545 C CA . GLY A 1 194 ? 18.017 -3.634 -13.823 1.00 95.00 194 GLY A CA 1
ATOM 1546 C C . GLY A 1 194 ? 16.741 -2.810 -13.841 1.00 95.00 194 GLY A C 1
ATOM 1547 O O . GLY A 1 194 ? 15.786 -3.112 -13.129 1.00 95.00 194 GLY A O 1
ATOM 1548 N N . GLY A 1 195 ? 16.763 -1.735 -14.617 1.00 95.38 195 GLY A N 1
ATOM 1549 C CA . GLY A 1 195 ? 15.602 -0.890 -14.851 1.00 95.38 195 GLY A CA 1
ATOM 1550 C C . GLY A 1 195 ? 15.398 -0.667 -16.342 1.00 95.38 195 GLY A C 1
ATOM 1551 O O . GLY A 1 195 ? 16.359 -0.715 -17.110 1.00 95.38 195 GLY A O 1
ATOM 1552 N N . LEU A 1 196 ? 14.154 -0.430 -16.738 1.00 96.19 196 LEU A N 1
ATOM 1553 C CA . LEU A 1 196 ? 13.786 -0.041 -18.094 1.00 96.19 196 LEU A CA 1
ATOM 1554 C C . LEU A 1 196 ? 12.720 1.047 -18.027 1.00 96.19 196 LEU A C 1
ATOM 1556 O O . LEU A 1 196 ? 11.778 0.946 -17.244 1.00 96.19 196 LEU A O 1
ATOM 1560 N N . VAL A 1 197 ? 12.860 2.061 -18.877 1.00 96.88 197 VAL A N 1
ATOM 1561 C CA . VAL A 1 197 ? 11.812 3.049 -19.132 1.00 96.88 197 VAL A CA 1
ATOM 1562 C C . VAL A 1 197 ? 11.565 3.073 -20.633 1.00 96.88 197 VAL A C 1
ATOM 1564 O O . VAL A 1 197 ? 12.493 3.320 -21.401 1.00 96.88 197 VAL A O 1
ATOM 1567 N N . ALA A 1 198 ? 10.334 2.784 -21.044 1.00 97.12 198 ALA A N 1
ATOM 1568 C CA . ALA A 1 198 ? 9.881 2.972 -22.415 1.00 97.12 198 ALA A CA 1
ATOM 1569 C C . ALA A 1 198 ? 9.145 4.310 -22.490 1.00 97.12 198 ALA A C 1
ATOM 1571 O O . ALA A 1 198 ? 8.191 4.525 -21.740 1.00 97.12 198 ALA A O 1
ATOM 1572 N N . ILE A 1 199 ? 9.612 5.198 -23.364 1.00 97.44 199 ILE A N 1
ATOM 1573 C CA . ILE A 1 199 ? 9.082 6.552 -23.536 1.00 97.44 199 ILE A CA 1
ATOM 1574 C C . ILE A 1 199 ? 8.634 6.697 -24.986 1.00 97.44 199 ILE A C 1
ATOM 1576 O O . ILE A 1 199 ? 9.394 6.334 -25.882 1.00 97.44 199 ILE A O 1
ATOM 1580 N N . GLU A 1 200 ? 7.438 7.236 -25.205 1.00 97.81 200 GLU A N 1
ATOM 1581 C CA . GLU A 1 200 ? 7.005 7.734 -26.510 1.00 97.81 200 GLU A CA 1
ATOM 1582 C C . GLU A 1 200 ? 7.710 9.077 -26.778 1.00 97.81 200 GLU A C 1
ATOM 1584 O O . GLU A 1 200 ? 7.407 10.062 -26.100 1.00 97.81 200 GLU A O 1
ATOM 1589 N N . PRO A 1 201 ? 8.680 9.164 -27.710 1.00 96.81 201 PRO A N 1
ATOM 1590 C CA . PRO A 1 201 ? 9.524 10.353 -27.837 1.00 96.81 201 PRO A CA 1
ATOM 1591 C C . PRO A 1 201 ? 8.764 11.607 -28.272 1.00 96.81 201 PRO A C 1
ATOM 1593 O O . PRO A 1 201 ? 9.184 12.715 -27.945 1.00 96.81 201 PRO A O 1
ATOM 1596 N N . SER A 1 202 ? 7.667 11.441 -29.016 1.00 97.50 202 SER A N 1
ATOM 1597 C CA . SER A 1 202 ? 6.885 12.564 -29.538 1.00 97.50 202 SER A CA 1
ATOM 1598 C C . SER A 1 202 ? 6.070 13.283 -28.458 1.00 97.50 202 SER A C 1
ATOM 1600 O O . SER A 1 202 ? 5.897 14.499 -28.532 1.00 97.50 202 SER A O 1
ATOM 1602 N N . THR A 1 203 ? 5.603 12.554 -27.441 1.00 97.44 203 THR A N 1
ATOM 1603 C CA . THR A 1 203 ? 4.744 13.076 -26.365 1.00 97.44 203 THR A CA 1
ATOM 1604 C C . THR A 1 203 ? 5.452 13.154 -25.013 1.00 97.44 203 THR A C 1
ATOM 1606 O O . THR A 1 203 ? 5.020 13.891 -24.127 1.00 97.44 203 THR A O 1
ATOM 1609 N N . GLY A 1 204 ? 6.541 12.402 -24.835 1.00 96.56 204 GLY A N 1
ATOM 1610 C CA . GLY A 1 204 ? 7.199 12.197 -23.546 1.00 96.56 204 GLY A CA 1
ATOM 1611 C C . GLY A 1 204 ? 6.445 11.238 -22.619 1.00 96.56 204 GLY A C 1
ATOM 1612 O O . GLY A 1 204 ? 6.807 11.114 -21.447 1.00 96.56 204 GLY A O 1
ATOM 1613 N N . GLU A 1 205 ? 5.400 10.566 -23.105 1.00 97.69 205 GLU A N 1
ATOM 1614 C CA . GLU A 1 205 ? 4.613 9.631 -22.305 1.00 97.69 205 GLU A CA 1
ATOM 1615 C C . GLU A 1 205 ? 5.435 8.402 -21.920 1.00 97.69 205 GLU A C 1
ATOM 1617 O O . GLU A 1 205 ? 6.147 7.816 -22.734 1.00 97.69 205 GLU A O 1
ATOM 1622 N N . ILE A 1 206 ? 5.311 7.977 -20.664 1.00 96.88 206 ILE A N 1
ATOM 1623 C CA . ILE A 1 206 ? 5.946 6.751 -20.184 1.00 96.88 206 ILE A CA 1
ATOM 1624 C C . ILE A 1 206 ? 4.984 5.590 -20.435 1.00 96.88 206 ILE A C 1
ATOM 1626 O O . ILE A 1 206 ? 3.914 5.533 -19.826 1.00 96.88 206 ILE A O 1
ATOM 1630 N N . LEU A 1 207 ? 5.385 4.664 -21.304 1.00 96.81 207 LEU A N 1
ATOM 1631 C CA . LEU A 1 207 ? 4.596 3.490 -21.692 1.00 96.81 207 LEU A CA 1
ATOM 1632 C C . LEU A 1 207 ? 4.882 2.279 -20.796 1.00 96.81 207 LEU A C 1
ATOM 1634 O O . LEU A 1 207 ? 3.997 1.465 -20.549 1.00 96.81 207 LEU A O 1
ATOM 1638 N N . ALA A 1 208 ? 6.108 2.160 -20.284 1.00 96.44 208 ALA A N 1
ATOM 1639 C CA . ALA A 1 208 ? 6.482 1.151 -19.298 1.00 96.44 208 ALA A CA 1
ATOM 1640 C C . ALA A 1 208 ? 7.585 1.684 -18.387 1.00 96.44 208 ALA A C 1
ATOM 1642 O O . ALA A 1 208 ? 8.516 2.351 -18.843 1.00 96.44 208 ALA A O 1
ATOM 1643 N N . PHE A 1 209 ? 7.501 1.357 -17.101 1.00 96.44 209 PHE A N 1
ATOM 1644 C CA . PHE A 1 209 ? 8.493 1.746 -16.106 1.00 96.44 209 PHE A CA 1
ATOM 1645 C C . PHE A 1 209 ? 8.759 0.546 -15.200 1.00 96.44 209 PHE A C 1
ATOM 1647 O O . PHE A 1 209 ? 7.941 0.176 -14.367 1.00 96.44 209 PHE A O 1
ATOM 1654 N N . VAL A 1 210 ? 9.896 -0.111 -15.395 1.00 96.44 210 VAL A N 1
ATOM 1655 C CA . VAL A 1 210 ? 10.189 -1.410 -14.781 1.00 96.44 210 VAL A CA 1
ATOM 1656 C C . VAL A 1 210 ? 11.458 -1.318 -13.949 1.00 96.44 210 VAL A C 1
ATOM 1658 O O . VAL A 1 210 ? 12.462 -0.752 -14.379 1.00 96.44 210 VAL A O 1
ATOM 1661 N N . SER A 1 211 ? 11.421 -1.901 -12.753 1.00 96.56 211 SER A N 1
ATOM 1662 C CA . SER A 1 211 ? 12.569 -2.052 -11.860 1.00 96.56 211 SER A CA 1
ATOM 1663 C C . SER A 1 211 ? 12.585 -3.476 -11.318 1.00 96.56 211 SER A C 1
ATOM 1665 O O . SER A 1 211 ? 11.661 -3.881 -10.619 1.00 96.56 211 SER A O 1
ATOM 1667 N N . MET A 1 212 ? 13.636 -4.230 -11.640 1.00 96.38 212 MET A N 1
ATOM 1668 C CA . MET A 1 212 ? 13.775 -5.641 -11.278 1.00 96.38 212 MET A CA 1
ATOM 1669 C C . MET A 1 212 ? 14.959 -5.870 -10.327 1.00 96.38 212 MET A C 1
ATOM 1671 O O . MET A 1 212 ? 16.047 -5.324 -10.567 1.00 96.38 212 MET A O 1
ATOM 1675 N N . PRO A 1 213 ? 14.797 -6.709 -9.283 1.00 95.06 213 PRO A N 1
ATOM 1676 C CA . PRO A 1 213 ? 13.551 -7.373 -8.868 1.00 95.06 213 PRO A CA 1
ATOM 1677 C C . PRO A 1 213 ? 12.516 -6.408 -8.262 1.00 95.06 213 PRO A C 1
ATOM 1679 O O . PRO A 1 213 ? 12.875 -5.343 -7.755 1.00 95.06 213 PRO A O 1
ATOM 1682 N N . ASN A 1 214 ? 11.245 -6.812 -8.314 1.00 92.88 214 ASN A N 1
ATOM 1683 C CA . ASN A 1 214 ? 10.091 -6.101 -7.761 1.00 92.88 214 ASN A CA 1
ATOM 1684 C C . ASN A 1 214 ? 9.612 -6.707 -6.426 1.00 92.88 214 ASN A C 1
ATOM 1686 O O . ASN A 1 214 ? 10.247 -7.602 -5.868 1.00 92.88 214 ASN A O 1
ATOM 1690 N N . PHE A 1 215 ? 8.538 -6.151 -5.863 1.00 94.62 215 PHE A N 1
ATOM 1691 C CA . PHE A 1 215 ? 7.924 -6.579 -4.600 1.00 94.62 215 PHE A CA 1
ATOM 1692 C C . PHE A 1 215 ? 6.402 -6.440 -4.689 1.00 94.62 215 PHE A C 1
ATOM 1694 O O . PHE A 1 215 ? 5.914 -5.658 -5.496 1.00 94.62 215 PHE A O 1
ATOM 1701 N N . ASP A 1 216 ? 5.636 -7.158 -3.867 1.00 95.12 216 ASP A N 1
ATOM 1702 C CA . ASP A 1 216 ? 4.175 -7.020 -3.868 1.00 95.12 216 ASP A CA 1
ATOM 1703 C C . ASP A 1 216 ? 3.734 -5.799 -3.033 1.00 95.12 216 ASP A C 1
ATOM 1705 O O . ASP A 1 216 ? 3.924 -5.801 -1.811 1.00 95.12 216 ASP A O 1
ATOM 1709 N N . PRO A 1 217 ? 3.144 -4.749 -3.639 1.00 95.50 217 PRO A N 1
ATOM 1710 C CA . PRO A 1 217 ? 2.665 -3.583 -2.899 1.00 95.50 217 PRO A CA 1
ATOM 1711 C C . PRO A 1 217 ? 1.490 -3.900 -1.964 1.00 95.50 217 PRO A C 1
ATOM 1713 O O . PRO A 1 217 ? 1.290 -3.173 -0.986 1.00 95.50 217 PRO A O 1
ATOM 1716 N N . ASN A 1 218 ? 0.737 -4.984 -2.199 1.00 93.44 218 ASN A N 1
ATOM 1717 C CA . ASN A 1 218 ? -0.376 -5.364 -1.323 1.00 93.44 218 ASN A CA 1
ATOM 1718 C C . ASN A 1 218 ? 0.102 -5.705 0.099 1.00 93.44 218 ASN A C 1
ATOM 1720 O O . ASN A 1 218 ? -0.609 -5.439 1.067 1.00 93.44 218 ASN A O 1
ATOM 1724 N N . ALA A 1 219 ? 1.337 -6.199 0.248 1.00 91.88 219 ALA A N 1
ATOM 1725 C CA . ALA A 1 219 ? 1.920 -6.531 1.547 1.00 91.88 219 ALA A CA 1
ATOM 1726 C C . ALA A 1 219 ? 2.109 -5.310 2.470 1.00 91.88 219 ALA A C 1
ATOM 1728 O O . ALA A 1 219 ? 2.304 -5.472 3.672 1.00 91.88 219 ALA A O 1
ATOM 1729 N N . PHE A 1 220 ? 2.060 -4.084 1.940 1.00 91.75 220 PHE A N 1
ATOM 1730 C CA . PHE A 1 220 ? 2.380 -2.872 2.697 1.00 91.75 220 PHE A CA 1
ATOM 1731 C C . PHE A 1 220 ? 1.169 -2.107 3.240 1.00 91.75 220 PHE A C 1
ATOM 1733 O O . PHE A 1 220 ? 1.354 -1.261 4.119 1.00 91.75 220 PHE A O 1
ATOM 1740 N N . ILE A 1 221 ? -0.042 -2.385 2.748 1.00 89.81 221 ILE A N 1
ATOM 1741 C CA . ILE A 1 221 ? -1.238 -1.556 2.978 1.00 89.81 221 ILE A CA 1
ATOM 1742 C C . ILE A 1 221 ? -1.498 -1.355 4.482 1.00 89.81 221 ILE A C 1
ATOM 1744 O O . ILE A 1 221 ? -1.367 -0.237 4.985 1.00 89.81 221 ILE A O 1
ATOM 1748 N N . ASP A 1 222 ? -1.746 -2.433 5.233 1.00 82.56 222 ASP A N 1
ATOM 1749 C CA . ASP A 1 222 ? -2.034 -2.381 6.681 1.00 82.56 222 ASP A CA 1
ATOM 1750 C C . ASP A 1 222 ? -0.789 -2.553 7.583 1.00 82.56 222 ASP A C 1
ATOM 1752 O O . ASP A 1 222 ? -0.860 -2.565 8.830 1.00 82.56 222 ASP A O 1
ATOM 1756 N N . GLY A 1 223 ? 0.381 -2.588 6.948 1.00 82.19 223 GLY A N 1
ATOM 1757 C CA . GLY A 1 223 ? 1.680 -2.846 7.550 1.00 82.19 223 GLY A CA 1
ATOM 1758 C C . GLY A 1 223 ? 2.197 -4.236 7.198 1.00 82.19 223 GLY A C 1
ATOM 1759 O O . GLY A 1 223 ? 1.504 -5.231 7.378 1.00 82.19 223 GLY A O 1
ATOM 1760 N N . ILE A 1 224 ? 3.441 -4.264 6.739 1.00 85.69 224 ILE A N 1
ATOM 1761 C CA . ILE A 1 224 ? 4.142 -5.468 6.310 1.00 85.69 224 ILE A CA 1
ATOM 1762 C C . ILE A 1 224 ? 4.510 -6.372 7.489 1.00 85.69 224 ILE A C 1
ATOM 1764 O O . ILE A 1 224 ? 4.839 -5.893 8.580 1.00 85.69 224 ILE A O 1
ATOM 1768 N N . ASP A 1 225 ? 4.450 -7.683 7.257 1.00 86.25 225 ASP A N 1
ATOM 1769 C CA . ASP A 1 225 ? 4.958 -8.677 8.196 1.00 86.25 225 ASP A CA 1
ATOM 1770 C C . ASP A 1 225 ? 6.468 -8.501 8.416 1.00 86.25 225 ASP A C 1
ATOM 1772 O O . ASP A 1 225 ? 7.214 -8.175 7.489 1.00 86.25 225 ASP A O 1
ATOM 1776 N N . GLN A 1 226 ? 6.927 -8.724 9.648 1.00 86.69 226 GLN A N 1
ATOM 1777 C CA . GLN A 1 226 ? 8.324 -8.494 10.008 1.00 86.69 226 GLN A CA 1
ATOM 1778 C C . GLN A 1 226 ? 9.279 -9.363 9.181 1.00 86.69 226 GLN A C 1
ATOM 1780 O O . GLN A 1 226 ? 10.310 -8.863 8.734 1.00 86.69 226 GLN A O 1
ATOM 1785 N N . LYS A 1 227 ? 8.925 -10.626 8.925 1.00 89.44 227 LYS A N 1
ATOM 1786 C CA . LYS A 1 227 ? 9.765 -11.546 8.160 1.00 89.44 227 LYS A CA 1
ATOM 1787 C C . LYS A 1 227 ? 9.881 -11.099 6.704 1.00 89.44 227 LYS A C 1
ATOM 1789 O O . LYS A 1 227 ? 10.986 -11.013 6.182 1.00 89.44 227 LYS A O 1
ATOM 1794 N N . ILE A 1 228 ? 8.759 -10.744 6.072 1.00 91.06 228 ILE A N 1
ATOM 1795 C CA . ILE A 1 228 ? 8.749 -10.260 4.678 1.00 91.06 228 ILE A CA 1
ATOM 1796 C C . ILE A 1 228 ? 9.540 -8.950 4.566 1.00 91.06 228 ILE A C 1
ATOM 1798 O O . ILE A 1 228 ? 10.313 -8.757 3.627 1.00 91.06 228 ILE A O 1
ATOM 1802 N N . TRP A 1 229 ? 9.383 -8.044 5.534 1.00 92.12 229 TRP A N 1
ATOM 1803 C CA . TRP A 1 229 ? 10.163 -6.811 5.575 1.00 92.12 229 TRP A CA 1
ATOM 1804 C C . TRP A 1 229 ? 11.665 -7.082 5.685 1.00 92.12 229 TRP A C 1
ATOM 1806 O O . TRP A 1 229 ? 12.445 -6.483 4.946 1.00 92.12 229 TRP A O 1
ATOM 1816 N N . GLU A 1 230 ? 12.075 -7.990 6.572 1.00 94.19 230 GLU A N 1
ATOM 1817 C CA . GLU A 1 230 ? 13.476 -8.390 6.726 1.00 94.19 230 GLU A CA 1
ATOM 1818 C C . GLU A 1 230 ? 14.028 -9.007 5.436 1.00 94.19 230 GLU A C 1
ATOM 1820 O O . GLU A 1 230 ? 15.104 -8.602 4.991 1.00 94.19 230 GLU A O 1
ATOM 1825 N N . GLU A 1 231 ? 13.278 -9.895 4.779 1.00 94.19 231 GLU A N 1
ATOM 1826 C CA . GLU A 1 231 ? 13.641 -10.483 3.482 1.00 94.19 231 GLU A CA 1
ATOM 1827 C C . GLU A 1 231 ? 13.850 -9.406 2.404 1.00 94.19 231 GLU A C 1
ATOM 1829 O O . GLU A 1 231 ? 14.876 -9.398 1.721 1.00 94.19 231 GLU A O 1
ATOM 1834 N N . LEU A 1 232 ? 12.927 -8.447 2.272 1.00 94.31 232 LEU A N 1
ATOM 1835 C CA . LEU A 1 232 ? 13.028 -7.376 1.273 1.00 94.31 232 LEU A CA 1
ATOM 1836 C C . LEU A 1 232 ? 14.158 -6.383 1.574 1.00 94.31 232 LEU A C 1
ATOM 1838 O O . LEU A 1 232 ? 14.823 -5.909 0.650 1.00 94.31 232 LEU A O 1
ATOM 1842 N N . ASN A 1 233 ? 14.365 -6.053 2.849 1.00 93.94 233 ASN A N 1
ATOM 1843 C CA . ASN A 1 233 ? 15.324 -5.038 3.278 1.00 93.94 233 ASN A CA 1
ATOM 1844 C C . ASN A 1 233 ? 16.770 -5.556 3.293 1.00 93.94 233 ASN A C 1
ATOM 1846 O O . ASN A 1 233 ? 17.693 -4.805 2.982 1.00 93.94 233 ASN A O 1
ATOM 1850 N N . THR A 1 234 ? 16.979 -6.828 3.643 1.00 95.31 234 THR A N 1
ATOM 1851 C CA . THR A 1 234 ? 18.317 -7.446 3.698 1.00 95.31 234 THR A CA 1
ATOM 1852 C C . THR A 1 234 ? 18.726 -8.119 2.389 1.00 95.31 234 THR A C 1
ATOM 1854 O O . THR A 1 234 ? 19.892 -8.481 2.228 1.00 95.31 234 THR A O 1
ATOM 1857 N N . SER A 1 235 ? 17.802 -8.249 1.430 1.00 95.69 235 SER A N 1
ATOM 1858 C CA . SER A 1 235 ? 18.086 -8.865 0.137 1.00 95.69 235 SER A CA 1
ATOM 1859 C C . SER A 1 235 ? 19.252 -8.165 -0.585 1.00 95.69 235 SER A C 1
ATOM 1861 O O . SER A 1 235 ? 19.191 -6.954 -0.844 1.00 95.69 235 SER A O 1
ATOM 1863 N N . PRO A 1 236 ? 20.289 -8.916 -1.011 1.00 93.88 236 PRO A N 1
ATOM 1864 C CA . PRO A 1 236 ? 21.399 -8.362 -1.788 1.00 93.88 236 PRO A CA 1
ATOM 1865 C C . PRO A 1 236 ? 20.943 -7.840 -3.158 1.00 93.88 236 PRO A C 1
ATOM 1867 O O . PRO A 1 236 ? 21.617 -7.005 -3.769 1.00 93.88 236 PRO A O 1
ATOM 1870 N N . ASP A 1 237 ? 19.781 -8.291 -3.635 1.00 93.69 237 ASP A N 1
ATOM 1871 C CA . ASP A 1 237 ? 19.200 -7.856 -4.897 1.00 93.69 237 ASP A CA 1
ATOM 1872 C C . ASP A 1 237 ? 18.386 -6.567 -4.777 1.00 93.69 237 ASP A C 1
ATOM 1874 O O . ASP A 1 237 ? 17.935 -6.054 -5.799 1.00 93.69 237 ASP A O 1
ATOM 1878 N N . LYS A 1 238 ? 18.243 -5.988 -3.578 1.00 94.44 238 LYS A N 1
ATOM 1879 C CA . LYS A 1 238 ? 17.641 -4.662 -3.344 1.00 94.44 238 LYS A CA 1
ATOM 1880 C C . LYS A 1 238 ? 16.311 -4.458 -4.104 1.00 94.44 238 LYS A C 1
ATOM 1882 O O . LYS A 1 238 ? 16.229 -3.566 -4.958 1.00 94.44 238 LYS A O 1
ATOM 1887 N N . PRO A 1 239 ? 15.268 -5.265 -3.841 1.00 94.94 239 PRO A N 1
ATOM 1888 C CA . PRO A 1 239 ? 13.975 -5.157 -4.525 1.00 94.94 239 PRO A CA 1
ATOM 1889 C C . PRO A 1 239 ? 13.260 -3.827 -4.249 1.00 94.94 239 PRO A C 1
ATOM 1891 O O . PRO A 1 239 ? 12.565 -3.299 -5.109 1.00 94.94 239 PRO A O 1
ATOM 1894 N N . LEU A 1 240 ? 13.485 -3.212 -3.085 1.00 94.75 240 LEU A N 1
ATOM 1895 C CA . LEU A 1 240 ? 12.896 -1.913 -2.731 1.00 94.75 240 LEU A CA 1
ATOM 1896 C C . LEU A 1 240 ? 13.523 -0.725 -3.490 1.00 94.75 240 LEU A C 1
ATOM 1898 O O . LEU A 1 240 ? 12.987 0.384 -3.467 1.00 94.75 240 LEU A O 1
ATOM 1902 N N . LEU A 1 241 ? 14.652 -0.926 -4.182 1.00 95.00 241 LEU A N 1
ATOM 1903 C CA . LEU A 1 241 ? 15.303 0.127 -4.957 1.00 95.00 241 LEU A CA 1
ATOM 1904 C C . LEU A 1 241 ? 14.539 0.380 -6.261 1.00 95.00 241 LEU A C 1
ATOM 1906 O O . LEU A 1 241 ? 14.482 -0.484 -7.135 1.00 95.00 241 LEU A O 1
ATOM 1910 N N . ASN A 1 242 ? 14.025 1.600 -6.425 1.00 95.12 242 ASN A N 1
ATOM 1911 C CA . ASN A 1 242 ? 13.534 2.087 -7.711 1.00 95.12 242 ASN A CA 1
ATOM 1912 C C . ASN A 1 242 ? 14.736 2.421 -8.613 1.00 95.12 242 ASN A C 1
ATOM 1914 O O . ASN A 1 242 ? 15.315 3.503 -8.509 1.00 95.12 242 ASN A O 1
ATOM 1918 N N . ARG A 1 243 ? 15.149 1.468 -9.453 1.00 95.62 243 ARG A N 1
ATOM 1919 C CA . ARG A 1 243 ? 16.353 1.581 -10.290 1.00 95.62 243 ARG A CA 1
ATOM 1920 C C . ARG A 1 243 ? 16.248 2.648 -11.380 1.00 95.62 243 ARG A C 1
ATOM 1922 O O . ARG A 1 243 ? 17.223 3.379 -11.513 1.00 95.62 243 ARG A O 1
ATOM 1929 N N . PRO A 1 244 ? 15.124 2.798 -12.109 1.00 94.44 244 PRO A N 1
ATOM 1930 C CA . PRO A 1 244 ? 15.006 3.865 -13.099 1.00 94.44 244 PRO A CA 1
ATOM 1931 C C . PRO A 1 244 ? 15.193 5.279 -12.535 1.00 94.44 244 PRO A C 1
ATOM 1933 O O . PRO A 1 244 ? 15.756 6.124 -13.219 1.00 94.44 244 PRO A O 1
ATOM 1936 N N . LEU A 1 245 ? 14.746 5.543 -11.299 1.00 92.94 245 LEU A N 1
ATOM 1937 C CA . LEU A 1 245 ? 14.837 6.885 -10.698 1.00 92.94 245 LEU A CA 1
ATOM 1938 C C . LEU A 1 245 ? 16.044 7.090 -9.782 1.00 92.94 245 LEU A C 1
ATOM 1940 O O . LEU A 1 245 ? 16.562 8.198 -9.695 1.00 92.94 245 LEU A O 1
ATOM 1944 N N . LYS A 1 246 ? 16.456 6.059 -9.037 1.00 93.12 246 LYS A N 1
ATOM 1945 C CA . LYS A 1 246 ? 17.482 6.169 -7.982 1.00 93.12 246 LYS A CA 1
ATOM 1946 C C . LYS A 1 246 ? 18.727 5.327 -8.258 1.00 93.12 246 LYS A C 1
ATOM 1948 O O . LYS A 1 246 ? 19.663 5.348 -7.462 1.00 93.12 246 LYS A O 1
ATOM 1953 N N . GLY A 1 247 ? 18.736 4.547 -9.337 1.00 91.50 247 GLY A N 1
ATOM 1954 C CA . GLY A 1 247 ? 19.892 3.759 -9.737 1.00 91.50 247 GLY A CA 1
ATOM 1955 C C . GLY A 1 247 ? 20.990 4.662 -10.286 1.00 91.50 247 GLY A C 1
ATOM 1956 O O . GLY A 1 247 ? 20.803 5.331 -11.297 1.00 91.50 247 GLY A O 1
ATOM 1957 N N . LEU A 1 248 ? 22.141 4.672 -9.618 1.00 91.12 248 LEU A N 1
ATOM 1958 C CA . LEU A 1 248 ? 23.323 5.390 -10.079 1.00 91.12 248 LEU A CA 1
ATOM 1959 C C . LEU A 1 248 ? 24.251 4.404 -10.782 1.00 91.12 248 LEU A C 1
ATOM 1961 O O . LEU A 1 248 ? 24.815 3.509 -10.150 1.00 91.12 248 LEU A O 1
ATOM 1965 N N . TYR A 1 249 ? 24.386 4.574 -12.093 1.00 90.44 249 TYR A N 1
ATOM 1966 C CA . TYR A 1 249 ? 25.226 3.745 -12.948 1.00 90.44 249 TYR A CA 1
ATOM 1967 C C . TYR A 1 249 ? 26.121 4.647 -13.798 1.00 90.44 249 TYR A C 1
ATOM 1969 O O . TYR A 1 249 ? 25.648 5.678 -14.282 1.00 90.44 249 TYR A O 1
ATOM 1977 N N . PRO A 1 250 ? 27.392 4.280 -14.031 1.00 92.81 250 PRO A N 1
ATOM 1978 C CA . PRO A 1 250 ? 28.180 4.920 -15.072 1.00 92.81 250 PRO A CA 1
ATOM 1979 C C . PRO A 1 250 ? 27.454 4.753 -16.419 1.00 92.81 250 PRO A C 1
ATOM 1981 O O . PRO A 1 250 ? 27.137 3.618 -16.783 1.00 92.81 250 PRO A O 1
ATOM 1984 N N . PRO A 1 251 ? 27.189 5.833 -17.175 1.00 90.62 251 PRO A N 1
ATOM 1985 C CA . PRO A 1 251 ? 26.428 5.737 -18.424 1.00 90.62 251 PRO A CA 1
ATOM 1986 C C . PRO A 1 251 ? 27.172 4.937 -19.507 1.00 90.62 251 PRO A C 1
ATOM 1988 O O . PRO A 1 251 ? 26.564 4.363 -20.407 1.00 90.62 251 PRO A O 1
ATOM 1991 N N . GLY A 1 252 ? 28.503 4.855 -19.426 1.00 91.50 252 GLY A N 1
ATOM 1992 C CA . GLY A 1 252 ? 29.309 4.177 -20.435 1.00 91.50 252 GLY A CA 1
ATOM 1993 C C . GLY A 1 252 ? 29.154 4.842 -21.805 1.00 91.50 252 GLY A C 1
ATOM 1994 O O . GLY A 1 252 ? 29.176 6.066 -21.921 1.00 91.50 252 GLY A O 1
ATOM 1995 N N . SER A 1 253 ? 28.998 4.040 -22.861 1.00 92.31 253 SER A N 1
ATOM 1996 C CA . SER A 1 253 ? 28.923 4.564 -24.233 1.00 92.31 253 SER A CA 1
ATOM 1997 C C . SER A 1 253 ? 27.569 5.175 -24.609 1.00 92.31 253 SER A C 1
ATOM 1999 O O . SER A 1 253 ? 27.490 5.771 -25.676 1.00 92.31 253 SER A O 1
ATOM 2001 N N . THR A 1 254 ? 26.527 5.085 -23.772 1.00 88.00 254 THR A N 1
ATOM 2002 C CA . THR A 1 254 ? 25.203 5.669 -24.086 1.00 88.00 254 THR A CA 1
ATOM 2003 C C . THR A 1 254 ? 25.219 7.196 -24.145 1.00 88.00 254 THR A C 1
ATOM 2005 O O . THR A 1 254 ? 24.358 7.788 -24.782 1.00 88.00 254 THR A O 1
ATOM 2008 N N . TYR A 1 255 ? 26.219 7.836 -23.532 1.00 87.88 255 TYR A N 1
ATOM 2009 C CA . TYR A 1 255 ? 26.433 9.279 -23.642 1.00 87.88 255 TYR A CA 1
ATOM 2010 C C . TYR A 1 255 ? 26.971 9.706 -25.021 1.00 87.88 255 TYR A C 1
ATOM 2012 O O . TYR A 1 255 ? 26.831 10.864 -25.408 1.00 87.88 255 TYR A O 1
ATOM 2020 N N . LYS A 1 256 ? 27.609 8.800 -25.778 1.00 86.94 256 LYS A N 1
ATOM 2021 C CA . LYS A 1 256 ? 28.173 9.139 -27.092 1.00 86.94 256 LYS A CA 1
ATOM 2022 C C . LYS A 1 256 ? 27.034 9.382 -28.079 1.00 86.94 256 LYS A C 1
ATOM 2024 O O . LYS A 1 256 ? 26.222 8.490 -28.311 1.00 86.94 256 LYS A O 1
ATOM 2029 N N . ASN A 1 257 ? 26.999 10.569 -28.679 1.00 79.31 257 ASN A N 1
ATOM 2030 C CA . ASN A 1 257 ? 25.996 10.893 -29.684 1.00 79.31 257 ASN A CA 1
ATOM 2031 C C . ASN A 1 257 ? 26.212 10.020 -30.940 1.00 79.31 257 ASN A C 1
ATOM 2033 O O . ASN A 1 257 ? 27.340 9.964 -31.441 1.00 79.31 257 ASN A O 1
ATOM 2037 N N . PRO A 1 258 ? 25.171 9.356 -31.480 1.00 65.31 258 PRO A N 1
ATOM 2038 C CA . PRO A 1 258 ? 25.274 8.615 -32.737 1.00 65.31 258 PRO A CA 1
ATOM 2039 C C . PRO A 1 258 ? 25.697 9.481 -33.938 1.00 65.31 258 PRO A C 1
ATOM 2041 O O . PRO A 1 258 ? 26.241 8.934 -34.889 1.00 65.31 258 PRO A O 1
ATOM 2044 N N . LEU A 1 259 ? 25.519 10.807 -33.879 1.00 64.44 259 LEU A N 1
ATOM 2045 C CA . LEU A 1 259 ? 25.954 11.765 -34.908 1.00 64.44 259 LEU A CA 1
ATOM 2046 C C . LEU A 1 259 ? 27.460 12.086 -34.879 1.00 64.44 259 LEU A C 1
ATOM 2048 O O . LEU A 1 259 ? 27.929 12.889 -35.677 1.00 64.44 259 LEU A O 1
ATOM 2052 N N . TRP A 1 260 ? 28.227 11.509 -33.952 1.00 60.31 260 TRP A N 1
ATOM 2053 C CA . TRP A 1 260 ? 29.685 11.682 -33.879 1.00 60.31 260 TRP A CA 1
ATOM 2054 C C . TRP A 1 260 ? 30.456 10.569 -34.609 1.00 60.31 260 TRP A C 1
ATOM 2056 O O . TRP A 1 260 ? 31.595 10.271 -34.247 1.00 60.31 260 TRP A O 1
ATOM 2066 N N . ARG A 1 261 ? 29.824 9.928 -35.598 1.00 52.53 261 ARG A N 1
ATOM 2067 C CA . ARG A 1 261 ? 30.427 8.933 -36.491 1.00 52.53 261 ARG A CA 1
ATOM 2068 C C . ARG A 1 261 ? 30.375 9.398 -37.933 1.00 52.53 261 ARG A C 1
ATOM 2070 O O . ARG A 1 261 ? 29.348 10.005 -38.299 1.00 52.53 261 ARG A O 1
#

Radius of gyration: 22.57 Å; chains: 1; bounding box: 59×40×66 Å

Secondary structure (DSSP, 8-state):
---EEEEEEEEEE-TTT-S-HHHHHHHHHTTS---HHHHHHHHHHHHH---SSPEEEEEEEPHHHHHHHHHHGGGSTTEEEEEEEEEE-TTGGGGHHHH--EEEPPHHHHHHHHHTT-GGGGTT--EEE-SHHHHHTHHHHH-B--EEEEEE-TTS-EEEEEEEEPPBPPPP---S--HHHHHHHHHHHTT--EEEEEE-TTT--EEEEEEES---GGGGSS---HHHHHHHHH-TT-TT--HHHH-----GGGGS-GGG-

Sequence (261 aa):
MMARNDAGFYLELQPSKIEGFQKTIKKLREVIEITKNDVRKFKRLQKEVRSYDGLPLRGPLSDIEVAKLVTRIQNLPGVEVRPRLIRSYPLGVSSSHVLGHIGRISEDDLLRQKKQNNAKQYRGFTHIGKLGVEESYENLLRGKIGYQHVEVTAGGKMIRELNNSLPVPGKSIALTIDAKLQRLVEDSFGKRKGGLVAIEPSTGEILAFVSMPNFDPNAFIDGIDQKIWEELNTSPDKPLLNRPLKGLYPPGSTYKNPLWR

pLDDT: mean 88.64, std 8.45, range [52.53, 97.81]

Foldseek 3Di:
DFKDWDKAKFKWFQVLWFPDDVVLVVQLCVQDPQDPVLVVLQVVLVVQDPDNDTDGSDDRDDPSSVVSCVVPCPPGTRIDIDIDIFMDGPLFQLNPQACNAKAFDDPVNLVVCVVVVNNVQCHVPGIARDHHNRNVCRDQQAFGDKDWDFDADPSGHTDDTDDIGDTGHHDDDDALEDSVVSVVVVVVCPQHFAWDWDADVVPRGTHYTDGPPTHTNSCRHHHHDPVVCCCQVVPPSNRVDRCVVPNDDDCPCVPPDPVVD